Protein AF-A0A2V2WGZ6-F1 (afdb_monomer)

Organism: Trypanosoma cruzi (NCBI:txid5693)

Radius of gyration: 20.37 Å; Cα contacts (8 Å, |Δi|>4): 315; chains: 1; bounding box: 41×44×70 Å

Nearest PDB structures (foldseek):
  7zju-assembly1_A  TM=3.854E-01  e=5.018E-03  Homo sapiens
  7zju-assembly2_C  TM=3.796E-01  e=3.286E-03  Homo sapiens
  7p99-assembly1_A  TM=3.864E-01  e=2.143E-02  Homo sapiens

pLDDT: mean 83.05, std 13.34, range [32.72, 95.06]

Mean predicted aligned error: 8.22 Å

Structure (mmCIF, N/CA/C/O backbone):
data_AF-A0A2V2WGZ6-F1
#
_entry.id   AF-A0A2V2WGZ6-F1
#
loop_
_atom_site.group_PDB
_atom_site.id
_atom_site.type_symbol
_atom_site.label_atom_id
_atom_site.label_alt_id
_atom_site.label_comp_id
_atom_site.label_asym_id
_atom_site.label_entity_id
_atom_site.label_seq_id
_atom_site.pdbx_PDB_ins_code
_atom_site.Cartn_x
_atom_site.Cartn_y
_atom_site.Cartn_z
_atom_site.occupancy
_atom_site.B_iso_or_equiv
_atom_site.auth_seq_id
_atom_site.auth_comp_id
_atom_site.auth_asym_id
_atom_site.auth_atom_id
_atom_site.pdbx_PDB_model_num
ATOM 1 N N . MET A 1 1 ? 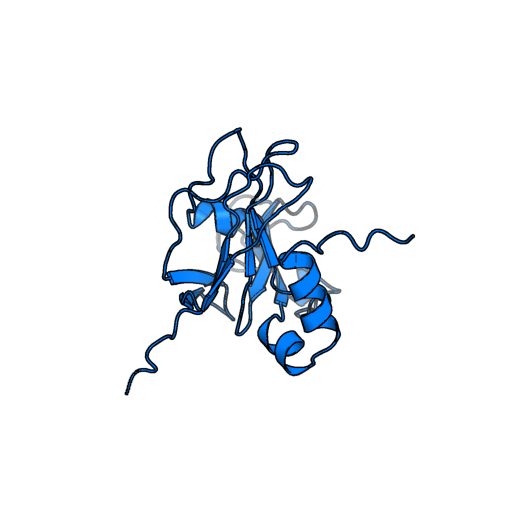0.531 11.982 38.253 1.00 32.72 1 MET A N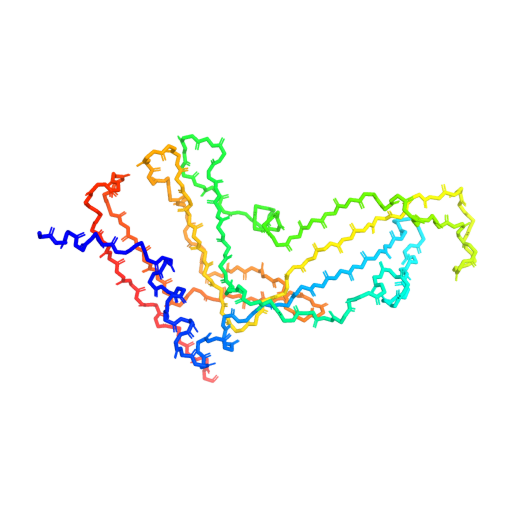 1
ATOM 2 C CA . MET A 1 1 ? -0.542 11.145 37.684 1.00 32.72 1 MET A CA 1
ATOM 3 C C . MET A 1 1 ? -0.250 11.045 36.199 1.00 32.72 1 MET A C 1
ATOM 5 O O . MET A 1 1 ? -0.441 12.034 35.505 1.00 32.72 1 MET A O 1
ATOM 9 N N . GLU A 1 2 ? 0.351 9.944 35.741 1.00 38.47 2 GLU A N 1
ATOM 10 C CA . GLU A 1 2 ? 0.531 9.707 34.304 1.00 38.47 2 GLU A CA 1
ATOM 11 C C . GLU A 1 2 ? -0.857 9.551 33.690 1.00 38.47 2 GLU A C 1
ATOM 13 O O . GLU A 1 2 ? -1.589 8.606 33.983 1.00 38.47 2 GLU A O 1
ATOM 18 N N . VAL A 1 3 ? -1.261 10.544 32.904 1.00 33.16 3 VAL A N 1
ATOM 19 C CA . VAL A 1 3 ? -2.443 10.432 32.062 1.00 33.16 3 VAL A CA 1
ATOM 20 C C . VAL A 1 3 ? -2.054 9.458 30.955 1.00 33.16 3 VAL A C 1
ATOM 22 O O . VAL A 1 3 ? -1.392 9.849 29.998 1.00 33.16 3 VAL A O 1
ATOM 25 N N . ASN A 1 4 ? -2.414 8.182 31.115 1.00 49.31 4 ASN A N 1
ATOM 26 C CA . ASN A 1 4 ? -2.385 7.214 30.022 1.00 49.31 4 ASN A CA 1
ATOM 27 C C . ASN A 1 4 ? -3.370 7.710 28.959 1.00 49.31 4 ASN A C 1
ATOM 29 O O . ASN A 1 4 ? -4.574 7.474 29.050 1.00 49.31 4 ASN A O 1
ATOM 33 N N . LEU A 1 5 ? -2.864 8.484 28.000 1.00 50.38 5 LEU A N 1
ATOM 34 C CA . LEU A 1 5 ? -3.625 8.882 26.824 1.00 50.38 5 LEU A CA 1
ATOM 35 C C . LEU A 1 5 ? -4.066 7.605 26.093 1.00 50.38 5 LEU A C 1
ATOM 37 O O . LEU A 1 5 ? -3.275 6.662 26.003 1.00 50.38 5 LEU A O 1
ATOM 41 N N . PRO A 1 6 ? -5.305 7.543 25.573 1.00 58.03 6 PRO A N 1
ATOM 42 C CA . PRO A 1 6 ? -5.713 6.424 24.741 1.00 58.03 6 PRO A CA 1
ATOM 43 C C . PRO A 1 6 ? -4.771 6.350 23.539 1.00 58.03 6 PRO A C 1
ATOM 45 O O . PRO A 1 6 ? -4.669 7.294 22.754 1.00 58.03 6 PRO A O 1
ATOM 48 N N . LEU A 1 7 ? -4.049 5.235 23.433 1.00 67.00 7 LEU A N 1
ATOM 49 C CA . LEU A 1 7 ? -3.161 4.966 22.314 1.00 67.00 7 LEU A CA 1
ATOM 50 C C . LEU A 1 7 ? -3.997 4.950 21.028 1.00 67.00 7 LEU A C 1
ATOM 52 O O . LEU A 1 7 ? -5.066 4.334 20.992 1.00 67.00 7 LEU A O 1
ATOM 56 N N . ALA A 1 8 ? -3.533 5.642 19.985 1.00 80.50 8 ALA A N 1
ATOM 57 C CA . ALA A 1 8 ? -4.197 5.597 18.689 1.00 80.50 8 ALA A CA 1
ATOM 58 C C . ALA A 1 8 ? -4.293 4.132 18.211 1.00 80.50 8 ALA A C 1
ATOM 60 O O . ALA A 1 8 ? -3.357 3.362 18.452 1.00 80.50 8 ALA A O 1
ATOM 61 N N . PRO A 1 9 ? -5.382 3.721 17.535 1.00 86.00 9 PRO A N 1
ATOM 62 C CA . PRO A 1 9 ? -5.576 2.330 17.131 1.00 86.00 9 PRO A CA 1
ATOM 63 C C . PRO A 1 9 ? -4.401 1.749 16.342 1.00 86.00 9 PRO A C 1
ATOM 65 O O . PRO A 1 9 ? -4.020 0.605 16.581 1.00 86.00 9 PRO A O 1
ATOM 68 N N . VAL A 1 10 ? -3.791 2.546 15.455 1.00 88.75 10 VAL A N 1
ATOM 69 C CA . VAL A 1 10 ? -2.625 2.111 14.676 1.00 88.75 10 VAL A CA 1
ATOM 70 C C . VAL A 1 10 ? -1.421 1.848 15.580 1.00 88.75 10 VAL A C 1
ATOM 72 O O . VAL A 1 10 ? -0.820 0.787 15.495 1.00 88.75 10 VAL A O 1
ATOM 75 N N . SER A 1 11 ? -1.143 2.730 16.542 1.00 88.50 11 SER A N 1
ATOM 76 C CA . SER A 1 11 ? -0.024 2.562 17.470 1.00 88.50 11 SER A CA 1
ATOM 77 C C . SER A 1 11 ? -0.229 1.365 18.405 1.00 88.50 11 SER A C 1
ATOM 79 O O . SER A 1 11 ? 0.729 0.686 18.774 1.00 88.50 11 SER A O 1
ATOM 81 N N . ALA A 1 12 ? -1.479 1.060 18.772 1.00 89.19 12 ALA A N 1
ATOM 82 C CA . ALA A 1 12 ? -1.806 -0.158 19.511 1.00 89.19 12 ALA A CA 1
ATOM 83 C C . ALA A 1 12 ? -1.562 -1.415 18.663 1.00 89.19 12 ALA A C 1
ATOM 85 O O . ALA A 1 12 ? -0.979 -2.381 19.156 1.00 89.19 12 ALA A O 1
ATOM 86 N N . LEU A 1 13 ? -1.959 -1.391 17.387 1.00 90.81 13 LEU A N 1
ATOM 87 C CA . LEU A 1 13 ? -1.700 -2.475 16.443 1.00 90.81 13 LEU A CA 1
ATOM 88 C C . LEU A 1 13 ? -0.195 -2.691 16.228 1.00 90.81 13 LEU A C 1
ATOM 90 O O . LEU A 1 13 ? 0.270 -3.823 16.316 1.00 90.81 13 LEU A O 1
ATOM 94 N N . GLU A 1 14 ? 0.576 -1.627 16.013 1.00 91.31 14 GLU A N 1
ATOM 95 C CA . GLU A 1 14 ? 2.033 -1.693 15.856 1.00 91.31 14 GLU A CA 1
ATOM 96 C C . GLU A 1 14 ? 2.709 -2.323 17.080 1.00 91.31 14 GLU A C 1
ATOM 98 O O . GLU A 1 14 ? 3.581 -3.182 16.940 1.00 91.31 14 GLU A O 1
ATOM 103 N N . LEU A 1 15 ? 2.272 -1.960 18.293 1.00 90.75 15 LEU A N 1
ATOM 104 C CA . LEU A 1 15 ? 2.770 -2.556 19.533 1.00 90.75 15 LEU A CA 1
ATOM 105 C C . LEU A 1 15 ? 2.454 -4.060 19.611 1.00 90.75 15 LEU A C 1
ATOM 107 O O . LEU A 1 15 ? 3.303 -4.849 20.031 1.00 90.75 15 LEU A O 1
ATOM 111 N N . LEU A 1 16 ? 1.250 -4.471 19.200 1.00 91.12 16 LEU A N 1
ATOM 112 C CA . LEU A 1 16 ? 0.864 -5.884 19.144 1.00 91.12 16 LEU A CA 1
ATOM 113 C C . LEU A 1 16 ? 1.705 -6.650 18.118 1.00 91.12 16 LEU A C 1
ATOM 115 O O . LEU A 1 16 ? 2.248 -7.703 18.446 1.00 91.12 16 LEU A O 1
ATOM 119 N N . ILE A 1 17 ? 1.887 -6.096 16.917 1.00 92.44 17 ILE A N 1
ATOM 120 C CA . ILE A 1 17 ? 2.723 -6.682 15.860 1.00 92.44 17 ILE A CA 1
ATOM 121 C C . ILE A 1 17 ? 4.179 -6.820 16.322 1.00 92.44 17 ILE A C 1
ATOM 123 O O . ILE A 1 17 ? 4.834 -7.837 16.080 1.00 92.44 17 ILE A O 1
ATOM 127 N N . LYS A 1 18 ? 4.696 -5.819 17.039 1.00 89.44 18 LYS A N 1
ATOM 128 C CA . LYS A 1 18 ? 6.046 -5.869 17.599 1.00 89.44 18 LYS A CA 1
ATOM 129 C C . LYS A 1 18 ? 6.208 -7.012 18.602 1.00 89.44 18 LYS A C 1
ATOM 131 O O . LYS A 1 18 ? 7.285 -7.603 18.652 1.00 89.44 18 LYS A O 1
ATOM 136 N N . ASN A 1 19 ? 5.171 -7.354 19.360 1.00 91.00 19 ASN A N 1
ATOM 137 C CA . ASN A 1 19 ? 5.255 -8.331 20.448 1.00 91.00 19 ASN A CA 1
ATOM 138 C C . ASN A 1 19 ? 4.791 -9.752 20.074 1.00 91.00 19 ASN A C 1
ATOM 140 O O . ASN A 1 19 ? 5.133 -10.691 20.789 1.00 91.00 19 ASN A O 1
ATOM 144 N N . ASP A 1 20 ? 4.069 -9.938 18.966 1.00 93.75 20 ASP A N 1
ATOM 145 C CA . ASP A 1 20 ? 3.557 -11.241 18.523 1.00 93.75 20 ASP A CA 1
ATOM 146 C C . ASP A 1 20 ? 4.161 -11.654 17.169 1.00 93.75 20 ASP A C 1
ATOM 148 O O . ASP A 1 20 ? 4.003 -10.976 16.154 1.00 93.75 20 ASP A O 1
ATOM 152 N N . SER A 1 21 ? 4.855 -12.796 17.134 1.00 91.44 21 SER A N 1
ATOM 153 C CA . SER A 1 21 ? 5.542 -13.278 15.928 1.00 91.44 21 SER A CA 1
ATOM 154 C C . SER A 1 21 ? 4.598 -13.711 14.804 1.00 91.44 21 SER A C 1
ATOM 156 O O . SER A 1 21 ? 4.975 -13.614 13.635 1.00 91.44 21 SER A O 1
ATOM 158 N N . LYS A 1 22 ? 3.378 -14.165 15.122 1.00 93.19 22 LYS A N 1
ATOM 159 C CA . LYS A 1 22 ? 2.367 -14.502 14.113 1.00 93.19 22 LYS A CA 1
ATOM 160 C C . LYS A 1 22 ? 1.826 -13.230 13.480 1.00 93.19 22 LYS A C 1
ATOM 162 O O . LYS A 1 22 ? 1.783 -13.157 12.257 1.00 93.19 22 LYS A O 1
ATOM 167 N N . LEU A 1 23 ? 1.499 -12.218 14.288 1.00 92.00 23 LEU A N 1
ATOM 168 C CA . LEU A 1 23 ? 1.083 -10.913 13.765 1.00 92.00 23 LEU A CA 1
ATOM 169 C C . LEU A 1 23 ? 2.198 -10.262 12.945 1.00 92.00 23 LEU A C 1
ATOM 171 O O . LEU A 1 23 ? 1.929 -9.744 11.868 1.00 92.00 23 LEU A O 1
ATOM 175 N N . ARG A 1 24 ? 3.455 -10.353 13.392 1.00 92.19 24 ARG A N 1
ATOM 176 C CA . ARG A 1 24 ? 4.606 -9.857 12.624 1.00 92.19 24 ARG A CA 1
ATOM 177 C C . ARG A 1 24 ? 4.741 -10.505 11.259 1.00 92.19 24 ARG A C 1
ATOM 179 O O . ARG A 1 24 ? 5.043 -9.810 10.298 1.00 92.19 24 ARG A O 1
ATOM 186 N N . ARG A 1 25 ? 4.519 -11.816 11.169 1.00 91.00 25 ARG A N 1
ATOM 187 C CA . ARG A 1 25 ? 4.519 -12.516 9.885 1.00 91.00 25 ARG A CA 1
ATOM 188 C C . ARG A 1 25 ? 3.354 -12.057 9.007 1.00 91.00 25 ARG A C 1
ATOM 190 O O . ARG A 1 25 ? 3.584 -11.697 7.864 1.00 91.00 25 ARG A O 1
ATOM 197 N N . MET A 1 26 ? 2.140 -12.013 9.559 1.00 92.62 26 MET A N 1
ATOM 198 C CA . MET A 1 26 ? 0.941 -11.627 8.806 1.00 92.62 26 MET A CA 1
ATOM 199 C C . MET A 1 26 ? 1.019 -10.197 8.256 1.00 92.62 26 MET A C 1
ATOM 201 O O . MET A 1 26 ? 0.650 -9.961 7.116 1.00 92.62 26 MET A O 1
ATOM 205 N N . PHE A 1 27 ? 1.512 -9.247 9.052 1.00 93.75 27 PHE A N 1
ATOM 206 C CA . PHE A 1 27 ? 1.682 -7.844 8.659 1.00 93.75 27 PHE A CA 1
ATOM 207 C C . PHE A 1 27 ? 3.081 -7.557 8.101 1.00 93.75 27 PHE A C 1
ATOM 209 O O . PHE A 1 27 ? 3.577 -6.434 8.217 1.00 93.75 27 PHE A O 1
ATOM 216 N N . SER A 1 28 ? 3.759 -8.560 7.546 1.00 91.31 28 SER A N 1
ATOM 217 C CA . SER A 1 28 ? 5.088 -8.354 6.989 1.00 91.31 28 SER A CA 1
ATOM 218 C C . SER A 1 28 ? 5.022 -7.622 5.647 1.00 91.31 28 SER A C 1
ATOM 220 O O . SER A 1 28 ? 4.050 -7.731 4.892 1.00 91.31 28 SER A O 1
ATOM 222 N N . THR A 1 29 ? 6.058 -6.834 5.358 1.00 89.88 29 THR A N 1
ATOM 223 C CA . THR A 1 29 ? 6.207 -6.189 4.053 1.00 89.88 29 THR A CA 1
ATOM 224 C C . THR A 1 29 ? 7.590 -6.420 3.485 1.00 89.88 29 THR A C 1
ATOM 226 O O . THR A 1 29 ? 8.582 -6.536 4.206 1.00 89.88 29 THR A O 1
ATOM 229 N N . THR A 1 30 ? 7.664 -6.470 2.163 1.00 88.19 30 THR A N 1
ATOM 230 C CA . THR A 1 30 ? 8.918 -6.638 1.435 1.00 88.19 30 THR A CA 1
ATOM 231 C C . THR A 1 30 ? 9.080 -5.471 0.487 1.00 88.19 30 THR A C 1
ATOM 233 O O . THR A 1 30 ? 8.208 -5.212 -0.346 1.00 88.19 30 THR A O 1
ATOM 236 N N . ALA A 1 31 ? 10.192 -4.749 0.602 1.00 85.62 31 ALA A N 1
ATOM 237 C CA . ALA A 1 31 ? 10.517 -3.730 -0.379 1.00 85.62 31 ALA A CA 1
ATOM 238 C C . ALA A 1 31 ? 11.148 -4.386 -1.606 1.00 85.62 31 ALA A C 1
ATOM 240 O O . ALA A 1 31 ? 12.049 -5.218 -1.494 1.00 85.62 31 ALA A O 1
ATOM 241 N N . VAL A 1 32 ? 10.672 -3.984 -2.780 1.00 81.81 32 VAL A N 1
ATOM 242 C CA . VAL A 1 32 ? 11.151 -4.464 -4.073 1.00 81.81 32 VAL A CA 1
ATOM 243 C C . VAL A 1 32 ? 11.415 -3.276 -4.963 1.00 81.81 32 VAL A C 1
ATOM 245 O O . VAL A 1 32 ? 10.570 -2.386 -5.094 1.00 81.81 32 VAL A O 1
ATOM 248 N N . ALA A 1 33 ? 12.589 -3.269 -5.574 1.00 83.38 33 ALA A N 1
ATOM 249 C CA . ALA A 1 33 ? 13.013 -2.209 -6.455 1.00 83.38 33 ALA A CA 1
ATOM 250 C C . ALA A 1 33 ? 13.483 -2.782 -7.796 1.00 83.38 33 ALA A C 1
ATOM 252 O O . ALA A 1 33 ? 13.962 -3.912 -7.864 1.00 83.38 33 ALA A O 1
ATOM 253 N N . GLY A 1 34 ? 13.296 -2.019 -8.867 1.00 86.69 34 GLY A N 1
ATOM 254 C CA . GLY A 1 34 ? 13.722 -2.396 -10.209 1.00 86.69 34 GLY A CA 1
ATOM 255 C C . GLY A 1 34 ? 13.854 -1.177 -11.110 1.00 86.69 34 GLY A C 1
ATOM 256 O O . GLY A 1 34 ? 13.161 -0.180 -10.913 1.00 86.69 34 GLY A O 1
ATOM 257 N N . THR A 1 35 ? 14.731 -1.268 -12.104 1.00 88.88 35 THR A N 1
ATOM 258 C CA . THR A 1 35 ? 14.984 -0.188 -13.061 1.00 88.88 35 THR A CA 1
ATOM 259 C C . THR A 1 35 ? 14.728 -0.704 -14.468 1.00 88.88 35 THR A C 1
ATOM 261 O O . THR A 1 35 ? 15.301 -1.715 -14.869 1.00 88.88 35 THR A O 1
ATOM 264 N N . GLN A 1 36 ? 13.860 -0.032 -15.224 1.00 91.56 36 GLN A N 1
ATOM 265 C CA . GLN A 1 36 ? 13.454 -0.473 -16.560 1.00 91.56 36 GLN A CA 1
ATOM 266 C C . GLN A 1 36 ? 13.459 0.659 -17.586 1.00 91.56 36 GLN A C 1
ATOM 268 O O . GLN A 1 36 ? 13.186 1.817 -17.278 1.00 91.56 36 GLN A O 1
ATOM 273 N N . CYS A 1 37 ? 13.746 0.315 -18.836 1.00 91.12 37 CYS A N 1
ATOM 274 C CA . CYS A 1 37 ? 13.563 1.199 -19.972 1.00 91.12 37 CYS A CA 1
ATOM 275 C C . CYS A 1 37 ? 12.098 1.156 -20.410 1.00 91.12 37 CYS A C 1
ATOM 277 O O . CYS A 1 37 ? 11.593 0.107 -20.803 1.00 91.12 37 CYS A O 1
ATOM 279 N N . GLU A 1 38 ? 11.426 2.302 -20.409 1.00 90.75 38 GLU A N 1
ATOM 280 C CA . GLU A 1 38 ? 10.022 2.392 -20.832 1.00 90.75 38 GLU A CA 1
ATOM 281 C C . GLU A 1 38 ? 9.827 2.256 -22.351 1.00 90.75 38 GLU A C 1
ATOM 283 O O . GLU A 1 38 ? 8.715 2.004 -22.803 1.00 90.75 38 GLU A O 1
ATOM 288 N N . VAL A 1 39 ? 10.898 2.386 -23.145 1.00 91.44 39 VAL A N 1
ATOM 289 C CA . VAL A 1 39 ? 10.829 2.305 -24.614 1.00 91.44 39 VAL A CA 1
ATOM 290 C C . VAL A 1 39 ? 10.913 0.863 -25.106 1.00 91.44 39 VAL A C 1
ATOM 292 O O . VAL A 1 39 ? 10.084 0.429 -25.902 1.00 91.44 39 VAL A O 1
ATOM 295 N N . CYS A 1 40 ? 11.923 0.110 -24.662 1.00 90.81 40 CYS A N 1
ATOM 296 C CA . CYS A 1 40 ? 12.138 -1.267 -25.115 1.00 90.81 40 CYS A CA 1
ATOM 297 C C . CYS A 1 40 ? 11.706 -2.331 -24.099 1.00 90.81 40 CYS A C 1
ATOM 299 O O . CYS A 1 40 ? 11.705 -3.511 -24.442 1.00 90.81 40 CYS A O 1
ATOM 301 N N . GLY A 1 41 ? 11.341 -1.937 -22.874 1.00 88.38 41 GLY A N 1
ATOM 302 C CA . GLY A 1 41 ? 10.953 -2.853 -21.800 1.00 88.38 41 GLY A CA 1
ATOM 303 C C . GLY A 1 41 ? 12.123 -3.606 -21.165 1.00 88.38 41 GLY A C 1
ATOM 304 O O . GLY A 1 41 ? 11.896 -4.460 -20.312 1.00 88.38 41 GLY A O 1
ATOM 305 N N . TRP A 1 42 ? 13.368 -3.319 -21.564 1.00 89.94 42 TRP A N 1
ATOM 306 C CA . TRP A 1 42 ? 14.536 -3.933 -20.941 1.00 89.94 42 TRP A CA 1
ATOM 307 C C . TRP A 1 42 ? 14.652 -3.479 -19.485 1.00 89.94 42 TRP A C 1
ATOM 309 O O . TRP A 1 42 ? 14.699 -2.279 -19.210 1.00 89.94 42 TRP A O 1
ATOM 319 N N . ALA A 1 43 ? 14.694 -4.437 -18.566 1.00 87.88 43 ALA A N 1
ATOM 320 C CA . ALA A 1 43 ? 14.932 -4.198 -17.153 1.00 87.88 43 ALA A CA 1
ATOM 321 C C . ALA A 1 43 ? 16.376 -4.561 -16.808 1.00 87.88 43 ALA A C 1
ATOM 323 O O . ALA A 1 43 ? 16.892 -5.573 -17.287 1.00 87.88 43 ALA A O 1
ATOM 324 N N . LEU A 1 44 ? 17.009 -3.739 -15.975 1.00 83.69 44 LEU A N 1
ATOM 325 C CA . LEU A 1 44 ? 18.317 -4.060 -15.424 1.00 83.69 44 LEU A CA 1
ATOM 326 C C . LEU A 1 44 ? 18.217 -5.328 -14.565 1.00 83.69 44 LEU A C 1
ATOM 328 O O . LEU A 1 44 ? 17.245 -5.472 -13.811 1.00 83.69 44 LEU A O 1
ATOM 332 N N . PRO A 1 45 ? 19.211 -6.229 -14.642 1.00 74.81 45 PRO A N 1
ATOM 333 C CA . PRO A 1 45 ? 19.359 -7.308 -13.676 1.00 74.81 45 PRO A CA 1
ATOM 334 C C . PRO A 1 45 ? 19.327 -6.755 -12.249 1.00 74.81 45 PRO A C 1
ATOM 336 O O . PRO A 1 45 ? 19.842 -5.670 -11.988 1.00 74.81 45 PRO A O 1
ATOM 339 N N . MET A 1 46 ? 18.728 -7.497 -11.315 1.00 67.12 46 MET A N 1
ATOM 340 C CA . MET A 1 46 ? 18.514 -7.036 -9.935 1.00 67.12 46 MET A CA 1
ATOM 341 C C . MET A 1 46 ? 19.819 -6.595 -9.248 1.00 67.12 46 MET A C 1
ATOM 343 O O . MET A 1 46 ? 19.840 -5.578 -8.560 1.00 67.12 46 MET A O 1
ATOM 347 N N . GLU A 1 47 ? 20.909 -7.316 -9.516 1.00 65.94 47 GLU A N 1
ATOM 348 C CA . GLU A 1 47 ? 22.264 -7.060 -9.006 1.00 65.94 47 GLU A CA 1
ATOM 349 C C . GLU A 1 47 ? 22.864 -5.741 -9.519 1.00 65.94 47 GLU A C 1
ATOM 351 O O . GLU A 1 47 ? 23.631 -5.093 -8.812 1.00 65.94 47 GLU A O 1
ATOM 356 N N . GLU A 1 48 ? 22.500 -5.328 -10.734 1.00 62.88 48 GLU A N 1
ATOM 357 C CA . GLU A 1 48 ? 22.973 -4.091 -11.363 1.00 62.88 48 GLU A CA 1
ATOM 358 C C . GLU A 1 48 ? 22.055 -2.912 -11.032 1.00 62.88 48 GLU A C 1
ATOM 360 O O . GLU A 1 48 ? 22.529 -1.816 -10.756 1.00 62.88 48 GLU A O 1
ATOM 365 N N . ALA A 1 49 ? 20.738 -3.142 -11.008 1.00 60.38 49 ALA A N 1
ATOM 366 C CA . ALA A 1 49 ? 19.751 -2.121 -10.674 1.00 60.38 49 ALA A CA 1
ATOM 367 C C . ALA A 1 49 ? 19.907 -1.633 -9.229 1.00 60.38 49 ALA A C 1
ATOM 369 O O . ALA A 1 49 ? 19.711 -0.447 -8.963 1.00 60.38 49 ALA A O 1
ATOM 370 N N . TYR A 1 50 ? 20.227 -2.550 -8.307 1.00 64.38 50 TYR A N 1
ATOM 371 C CA . TYR A 1 50 ? 20.441 -2.246 -6.899 1.00 64.38 50 TYR A CA 1
ATOM 372 C C . TYR A 1 50 ? 21.454 -3.220 -6.255 1.00 64.38 50 TYR A C 1
ATOM 374 O O . TYR A 1 50 ? 21.058 -4.236 -5.677 1.00 64.38 50 TYR A O 1
ATOM 382 N N . PRO A 1 51 ? 22.758 -2.887 -6.252 1.00 55.00 51 PRO A N 1
ATOM 383 C CA . PRO A 1 51 ? 23.835 -3.771 -5.777 1.00 55.00 51 PRO A CA 1
ATOM 384 C C . PRO A 1 51 ? 23.743 -4.201 -4.302 1.00 55.00 51 PRO A C 1
ATOM 386 O O . PRO A 1 51 ? 24.430 -5.126 -3.876 1.00 55.00 51 PRO A O 1
ATOM 389 N N . SER A 1 52 ? 22.912 -3.523 -3.503 1.00 53.72 52 SER A N 1
ATOM 390 C CA . SER A 1 52 ? 22.682 -3.782 -2.076 1.00 53.72 52 SER A CA 1
ATOM 391 C C . SER A 1 52 ? 21.312 -4.402 -1.761 1.00 53.72 52 SER A C 1
ATOM 393 O O . SER A 1 52 ? 20.981 -4.569 -0.588 1.00 53.72 52 SER A O 1
ATOM 395 N N . TYR A 1 53 ? 20.501 -4.728 -2.773 1.0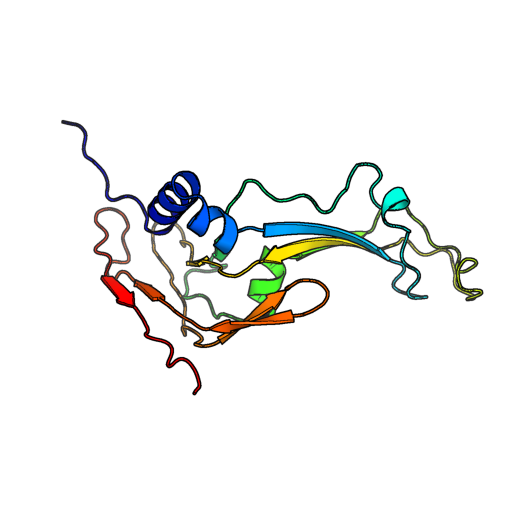0 50.72 53 TYR A N 1
ATOM 396 C CA . TYR A 1 53 ? 19.089 -5.088 -2.601 1.00 50.72 53 TYR A CA 1
ATOM 397 C C . TYR A 1 53 ? 18.864 -6.580 -2.845 1.00 50.72 53 TYR A C 1
ATOM 399 O O . TYR A 1 53 ? 18.607 -7.034 -3.956 1.00 50.72 53 TYR A O 1
ATOM 407 N N . SER A 1 54 ? 18.899 -7.355 -1.765 1.00 55.44 54 SER A N 1
ATOM 408 C CA . SER A 1 54 ? 18.009 -8.508 -1.646 1.00 55.44 54 SER A CA 1
ATOM 409 C C . SER A 1 54 ? 16.587 -7.981 -1.434 1.00 55.44 54 SER A C 1
ATOM 411 O O . SER A 1 54 ? 16.422 -6.895 -0.878 1.00 55.44 54 SER A O 1
ATOM 413 N N . GLU A 1 55 ? 15.548 -8.707 -1.863 1.00 63.50 55 GLU A N 1
ATOM 414 C CA . GLU A 1 55 ? 14.183 -8.436 -1.388 1.00 63.50 55 GLU A CA 1
ATOM 415 C C . GLU A 1 55 ? 14.229 -8.294 0.141 1.00 63.50 55 GLU A C 1
ATOM 417 O O . GLU A 1 55 ? 14.468 -9.263 0.864 1.00 63.50 55 GLU A O 1
ATOM 422 N N . THR A 1 56 ? 14.119 -7.060 0.634 1.00 69.25 56 THR A N 1
ATOM 423 C CA . THR A 1 56 ? 14.439 -6.783 2.031 1.00 69.25 56 THR A CA 1
ATOM 424 C C . THR A 1 56 ? 13.138 -6.781 2.800 1.00 69.25 56 THR A C 1
ATOM 426 O O . THR A 1 56 ? 12.2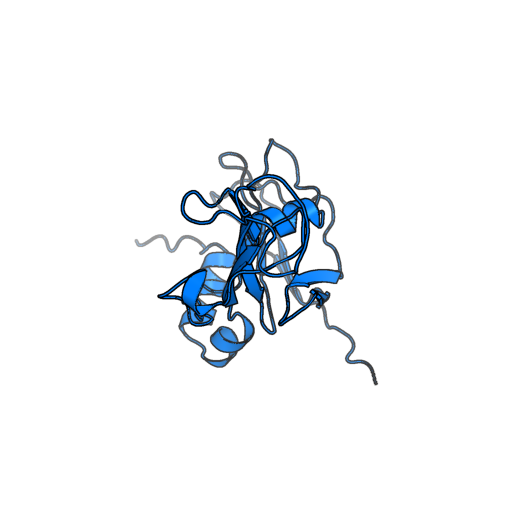79 -5.913 2.585 1.00 69.25 56 THR A O 1
ATOM 429 N N . LEU A 1 57 ? 12.994 -7.756 3.696 1.00 75.50 57 LEU A N 1
ATOM 430 C CA . LEU A 1 57 ? 11.944 -7.728 4.703 1.00 75.50 57 LEU A CA 1
ATOM 431 C C . LEU A 1 57 ? 12.048 -6.397 5.455 1.00 75.50 57 LEU A C 1
ATOM 433 O O . LEU A 1 57 ? 13.112 -6.057 5.971 1.00 75.50 57 LEU A O 1
ATOM 437 N N . GLN A 1 58 ? 10.970 -5.624 5.457 1.00 77.31 58 GLN A N 1
ATOM 438 C CA . GLN A 1 58 ? 10.928 -4.373 6.199 1.00 77.31 58 GLN A CA 1
ATOM 439 C C . GLN A 1 58 ? 10.684 -4.666 7.677 1.00 77.31 58 GLN A C 1
ATOM 441 O O . GLN A 1 58 ? 9.940 -5.581 8.033 1.00 77.31 58 GLN A O 1
ATOM 446 N N . GLU A 1 59 ? 11.303 -3.863 8.540 1.00 77.88 59 GLU A N 1
ATOM 447 C CA . GLU A 1 59 ? 11.038 -3.909 9.980 1.00 77.88 59 GLU A CA 1
ATOM 448 C C . GLU A 1 59 ? 9.676 -3.291 10.327 1.00 77.88 59 GLU A C 1
ATOM 450 O O . GLU A 1 59 ? 9.050 -3.671 11.317 1.00 77.88 59 GLU A O 1
ATOM 455 N N . GLU A 1 60 ? 9.218 -2.348 9.501 1.00 83.38 60 GLU A N 1
ATOM 456 C CA . GLU A 1 60 ? 7.941 -1.666 9.661 1.00 83.38 60 GLU A CA 1
ATOM 457 C C . GLU A 1 60 ? 6.768 -2.582 9.268 1.00 83.38 60 GLU A C 1
ATOM 459 O O . GLU A 1 60 ? 6.827 -3.271 8.240 1.00 83.38 60 GLU A O 1
ATOM 464 N N . PRO A 1 61 ? 5.680 -2.583 10.058 1.00 88.25 61 PRO A N 1
ATOM 465 C CA . PRO A 1 61 ? 4.499 -3.369 9.747 1.00 88.25 61 PRO A CA 1
ATOM 466 C C . PRO A 1 61 ? 3.778 -2.850 8.499 1.00 88.25 61 PRO A C 1
ATOM 468 O O . PRO A 1 61 ? 3.920 -1.696 8.097 1.00 88.25 61 PRO A O 1
ATOM 471 N N . ALA A 1 62 ? 2.939 -3.706 7.921 1.00 93.38 62 ALA A N 1
ATOM 472 C CA . ALA A 1 62 ? 2.052 -3.418 6.801 1.00 93.38 62 ALA A CA 1
ATOM 473 C C . ALA A 1 62 ? 0.944 -2.409 7.160 1.00 93.38 62 ALA A C 1
ATOM 475 O O . ALA A 1 62 ? -0.237 -2.750 7.231 1.00 93.38 62 ALA A O 1
ATOM 476 N N . VAL A 1 63 ? 1.328 -1.154 7.381 1.00 93.81 63 VAL A N 1
ATOM 477 C CA . VAL A 1 63 ? 0.435 -0.022 7.634 1.00 93.81 63 VAL A CA 1
ATOM 478 C C . VAL A 1 63 ? 0.536 0.951 6.461 1.00 93.81 63 VAL A C 1
ATOM 480 O O . VAL A 1 63 ? 1.611 1.447 6.121 1.00 93.81 63 VAL A O 1
ATOM 483 N N . ILE A 1 64 ? -0.600 1.219 5.821 1.00 93.56 64 ILE A N 1
ATOM 484 C CA . ILE A 1 64 ? -0.736 2.224 4.768 1.00 93.56 64 ILE A CA 1
ATOM 485 C C . ILE A 1 64 ? -1.485 3.415 5.355 1.00 93.56 64 ILE A C 1
ATOM 487 O O . ILE A 1 64 ? -2.701 3.365 5.542 1.00 93.56 64 ILE A O 1
ATOM 491 N N . THR A 1 65 ? -0.760 4.500 5.604 1.00 91.69 65 THR A N 1
ATOM 492 C CA . THR A 1 65 ? -1.354 5.755 6.061 1.00 91.69 65 THR A CA 1
ATOM 493 C C . THR A 1 65 ? -1.761 6.617 4.872 1.00 91.69 65 THR A C 1
ATOM 495 O O . THR A 1 65 ? -0.948 6.981 4.027 1.00 91.69 65 THR A O 1
ATOM 498 N N . LEU A 1 66 ? -3.037 6.977 4.816 1.00 93.06 66 LEU A N 1
ATOM 499 C CA . LEU A 1 66 ? -3.637 7.812 3.788 1.00 93.06 66 LEU A CA 1
ATOM 500 C C . LEU A 1 66 ? -3.904 9.197 4.361 1.00 93.06 66 LEU A C 1
ATOM 502 O O . LEU A 1 66 ? -4.797 9.370 5.188 1.00 93.06 66 LEU A O 1
ATOM 506 N N . GLN A 1 67 ? -3.136 10.193 3.923 1.00 90.19 67 GLN A N 1
ATOM 507 C CA . GLN A 1 67 ? -3.317 11.569 4.378 1.00 90.19 67 GLN A CA 1
ATOM 508 C C . GLN A 1 67 ? -4.359 12.304 3.522 1.00 90.19 67 GLN A C 1
ATOM 510 O O . GLN A 1 67 ? -4.303 12.236 2.290 1.00 90.19 67 GLN A O 1
ATOM 515 N N . PRO A 1 68 ? -5.307 13.029 4.137 1.00 89.56 68 PRO A N 1
ATOM 516 C CA . PRO A 1 68 ? -6.272 13.818 3.389 1.00 89.56 68 PRO A CA 1
ATOM 517 C C . PRO A 1 68 ? -5.578 15.018 2.727 1.00 89.56 68 PRO A C 1
ATOM 519 O O . PRO A 1 68 ? -4.894 15.797 3.382 1.00 89.56 68 PRO A O 1
ATOM 522 N N . GLY A 1 69 ? -5.779 15.203 1.418 1.00 88.00 69 GLY A N 1
ATOM 523 C CA . GLY A 1 69 ? -5.215 16.343 0.675 1.00 88.00 69 GLY A CA 1
ATOM 524 C C . GLY A 1 69 ? -5.975 17.664 0.862 1.00 88.00 69 GLY A C 1
ATOM 525 O O . GLY A 1 69 ? -5.517 18.718 0.428 1.00 88.00 69 GLY A O 1
ATOM 526 N N . LYS A 1 70 ? -7.154 17.611 1.485 1.00 90.12 70 LYS A N 1
ATOM 527 C CA . LYS A 1 70 ? -8.012 18.754 1.817 1.00 90.12 70 LYS A CA 1
ATOM 528 C C . LYS A 1 70 ? -8.836 18.416 3.054 1.00 90.12 70 LYS A C 1
ATOM 530 O O . LYS A 1 70 ? -8.915 17.255 3.446 1.00 90.12 70 LYS A O 1
ATOM 535 N N . ARG A 1 71 ? -9.529 19.406 3.616 1.00 91.06 71 ARG A N 1
ATOM 536 C CA . ARG A 1 71 ? -10.491 19.208 4.710 1.00 91.06 71 ARG A CA 1
ATOM 537 C C . ARG A 1 71 ? -11.775 18.506 4.232 1.00 91.06 71 ARG A C 1
ATOM 539 O O . ARG A 1 71 ? -12.840 19.116 4.182 1.00 91.06 71 ARG A O 1
ATOM 546 N N . ALA A 1 72 ? -11.662 17.247 3.824 1.00 90.00 72 ALA A N 1
ATOM 547 C CA . ALA A 1 72 ? -12.762 16.380 3.421 1.00 90.00 72 ALA A CA 1
ATOM 548 C C . ALA A 1 72 ? -12.383 14.902 3.639 1.00 90.00 72 ALA A C 1
ATOM 550 O O . ALA A 1 72 ? -11.186 14.595 3.647 1.00 90.00 72 ALA A O 1
ATOM 551 N N . PRO A 1 73 ? -13.371 13.995 3.761 1.00 90.50 73 PRO A N 1
ATOM 552 C CA . PRO A 1 73 ? -13.122 12.557 3.765 1.00 90.50 73 PRO A CA 1
ATOM 553 C C . PRO A 1 73 ? -12.320 12.101 2.544 1.00 90.50 73 PRO A C 1
ATOM 555 O O . PRO A 1 73 ? -12.416 12.683 1.458 1.00 90.50 73 PRO A O 1
ATOM 558 N N . ILE A 1 74 ? -11.524 11.051 2.729 1.00 92.50 74 ILE A N 1
ATOM 559 C CA . ILE A 1 74 ? -10.714 10.475 1.658 1.00 92.50 74 ILE A CA 1
ATOM 560 C C . ILE A 1 74 ? -11.614 9.637 0.750 1.00 92.50 74 ILE A C 1
ATOM 562 O O . ILE A 1 74 ? -12.313 8.737 1.212 1.00 92.50 74 ILE A O 1
ATOM 566 N N . HIS A 1 75 ? -11.561 9.910 -0.552 1.00 92.56 75 HIS A N 1
ATOM 567 C CA . HIS A 1 75 ? -12.142 9.038 -1.564 1.00 92.56 75 HIS A CA 1
ATOM 568 C C . HIS A 1 75 ? -11.123 7.948 -1.912 1.00 92.56 75 HIS A C 1
ATOM 570 O O . HIS A 1 75 ? -10.099 8.218 -2.552 1.00 92.56 75 HIS A O 1
ATOM 576 N N . LEU A 1 76 ? -11.355 6.730 -1.420 1.00 92.44 76 LEU A N 1
ATOM 577 C CA . LEU A 1 76 ? -10.399 5.639 -1.559 1.00 92.44 76 LEU A CA 1
ATOM 578 C C . LEU A 1 76 ? -10.434 5.072 -2.981 1.00 92.44 76 LEU A C 1
ATOM 580 O O . LEU A 1 76 ? -11.411 4.470 -3.406 1.00 92.44 76 LEU A O 1
ATOM 584 N N . THR A 1 77 ? -9.333 5.246 -3.709 1.00 91.81 77 THR A N 1
ATOM 585 C CA . THR A 1 77 ? -9.152 4.711 -5.063 1.00 91.81 77 THR A CA 1
ATOM 586 C C . THR A 1 77 ? -7.859 3.915 -5.145 1.00 91.81 77 THR A C 1
ATOM 588 O O . THR A 1 77 ? -6.933 4.130 -4.356 1.00 91.81 77 THR A O 1
ATOM 591 N N . GLN A 1 78 ? -7.750 3.044 -6.152 1.00 89.94 78 GLN A N 1
ATOM 592 C CA . GLN A 1 78 ? -6.515 2.297 -6.400 1.00 89.94 78 GLN A CA 1
ATOM 593 C C . GLN A 1 78 ? -5.314 3.227 -6.620 1.00 89.94 78 GLN A C 1
ATOM 595 O O . GLN A 1 78 ? -4.212 2.932 -6.169 1.00 89.94 78 GLN A O 1
ATOM 600 N N . THR A 1 79 ? -5.525 4.375 -7.267 1.00 90.94 79 THR A N 1
ATOM 601 C CA . THR A 1 79 ? -4.478 5.378 -7.497 1.00 90.94 79 THR A CA 1
ATOM 602 C C . THR A 1 79 ? -3.941 5.944 -6.184 1.00 90.94 79 THR A C 1
ATOM 604 O O . THR A 1 79 ? -2.728 6.033 -6.009 1.00 90.94 79 THR A O 1
ATOM 607 N N . VAL A 1 80 ? -4.833 6.282 -5.248 1.00 91.88 80 VAL A N 1
ATOM 608 C CA . VAL A 1 80 ? -4.470 6.821 -3.927 1.00 91.88 80 VAL A CA 1
ATOM 609 C C . VAL A 1 80 ? -3.709 5.785 -3.093 1.00 91.88 80 VAL A C 1
ATOM 611 O O . VAL A 1 80 ? -2.711 6.128 -2.462 1.00 91.88 80 VAL A O 1
ATOM 614 N N . LEU A 1 81 ? -4.124 4.513 -3.135 1.00 92.56 81 LEU A N 1
ATOM 615 C CA . LEU A 1 81 ? -3.395 3.414 -2.491 1.00 92.56 81 LEU A CA 1
ATOM 616 C C . LEU A 1 81 ? -2.009 3.215 -3.114 1.00 92.56 81 LEU A C 1
ATOM 618 O O . LEU A 1 81 ? -1.014 3.137 -2.395 1.00 92.56 81 LEU A O 1
ATOM 622 N N . MET A 1 82 ? -1.933 3.183 -4.448 1.00 91.62 82 MET A N 1
ATOM 623 C CA . MET A 1 82 ? -0.688 2.944 -5.178 1.00 91.62 82 MET A CA 1
ATOM 624 C C . MET A 1 82 ? 0.396 3.965 -4.847 1.00 91.62 82 MET A C 1
ATOM 626 O O . MET A 1 82 ? 1.553 3.584 -4.690 1.00 91.62 82 MET A O 1
ATOM 630 N N . GLN A 1 83 ? 0.023 5.231 -4.671 1.00 91.50 83 GLN A N 1
ATOM 631 C CA . GLN A 1 83 ? 0.951 6.294 -4.279 1.00 91.50 83 GLN A CA 1
ATOM 632 C C . GLN A 1 83 ? 1.617 6.053 -2.917 1.00 91.50 83 GLN A C 1
ATOM 634 O O . GLN A 1 83 ? 2.696 6.585 -2.676 1.00 91.50 83 GLN A O 1
ATOM 639 N N . GLN A 1 84 ? 1.015 5.251 -2.032 1.00 92.12 84 GLN A N 1
ATOM 640 C CA . GLN A 1 84 ? 1.604 4.966 -0.723 1.00 92.12 84 GLN A CA 1
ATOM 641 C C . GLN A 1 84 ? 2.659 3.873 -0.771 1.00 92.12 84 GLN A C 1
ATOM 643 O O . GLN A 1 84 ? 3.593 3.878 0.027 1.00 92.12 84 GLN A O 1
ATOM 648 N N . TYR A 1 85 ? 2.515 2.896 -1.661 1.00 89.62 85 TYR A N 1
ATOM 649 C CA . TYR A 1 85 ? 3.402 1.737 -1.682 1.00 89.62 85 TYR A CA 1
ATOM 650 C C . TYR A 1 85 ? 4.314 1.691 -2.898 1.00 89.62 85 TYR A C 1
ATOM 652 O O . TYR A 1 85 ? 5.174 0.820 -2.930 1.00 89.62 85 TYR A O 1
ATOM 660 N N . ARG A 1 86 ? 4.152 2.576 -3.886 1.00 90.38 86 ARG A N 1
ATOM 661 C CA . ARG A 1 86 ? 4.965 2.610 -5.102 1.00 90.38 86 ARG A CA 1
ATOM 662 C C . ARG A 1 86 ? 5.436 4.027 -5.408 1.00 90.38 86 ARG A C 1
ATOM 664 O O . ARG A 1 86 ? 4.629 4.939 -5.550 1.00 90.38 86 ARG A O 1
ATOM 671 N N . SER A 1 87 ? 6.736 4.156 -5.633 1.00 89.75 87 SER A N 1
ATOM 672 C CA . SER A 1 87 ? 7.388 5.378 -6.092 1.00 89.75 87 SER A CA 1
ATOM 673 C C . SER A 1 87 ? 8.189 5.084 -7.350 1.00 89.75 87 SER A C 1
ATOM 675 O O . SER A 1 87 ? 8.857 4.053 -7.439 1.00 89.75 87 SER A O 1
ATOM 677 N N . THR A 1 88 ? 8.136 5.994 -8.315 1.00 90.50 88 THR A N 1
ATOM 678 C CA . THR A 1 88 ? 8.876 5.904 -9.576 1.00 90.50 88 THR A CA 1
ATOM 679 C C . THR A 1 88 ? 9.640 7.194 -9.816 1.00 90.50 88 THR A C 1
ATOM 681 O O . THR A 1 88 ? 9.088 8.273 -9.604 1.00 90.50 88 THR A O 1
ATOM 684 N N . TRP A 1 89 ? 10.883 7.097 -10.268 1.00 91.62 89 TRP A N 1
ATOM 685 C CA . TRP A 1 89 ? 11.715 8.247 -10.610 1.00 91.62 89 TRP A CA 1
ATOM 686 C C . TRP A 1 89 ? 12.639 7.908 -11.777 1.00 91.62 89 TRP A C 1
ATOM 688 O O . TRP A 1 89 ? 12.890 6.741 -12.073 1.00 91.62 89 TRP A O 1
ATOM 698 N N . ILE A 1 90 ? 13.145 8.935 -12.452 1.00 90.88 90 ILE A N 1
ATOM 699 C CA . ILE A 1 90 ? 14.154 8.756 -13.495 1.00 90.88 90 ILE A CA 1
ATOM 700 C C . ILE A 1 90 ? 15.473 8.394 -12.807 1.00 90.88 90 ILE A C 1
ATOM 702 O O . ILE A 1 90 ? 15.916 9.100 -11.904 1.00 90.88 90 ILE A O 1
ATOM 706 N N . SER A 1 91 ? 16.086 7.285 -13.210 1.00 85.69 91 SER A N 1
ATOM 707 C CA . SER A 1 91 ? 17.402 6.884 -12.726 1.00 85.69 91 SER A CA 1
ATOM 708 C C . SER A 1 91 ? 18.468 7.779 -13.352 1.00 85.69 91 SER A C 1
ATOM 710 O O . SER A 1 91 ? 18.601 7.832 -14.573 1.00 85.69 91 SER A O 1
ATOM 712 N N . GLU A 1 92 ? 19.239 8.470 -12.514 1.00 80.38 92 GLU A N 1
ATOM 713 C CA . GLU A 1 92 ? 20.361 9.307 -12.961 1.00 80.38 92 GLU A CA 1
ATOM 714 C C . GLU A 1 92 ? 21.575 8.467 -13.394 1.00 80.38 92 GLU A C 1
ATOM 716 O O . GLU A 1 92 ? 22.405 8.921 -14.178 1.00 80.38 92 GLU A O 1
ATOM 721 N N . GLU A 1 93 ? 21.655 7.225 -12.916 1.00 82.56 93 GLU A N 1
ATOM 722 C CA . GLU A 1 93 ? 22.796 6.325 -13.111 1.00 82.56 93 GLU A CA 1
ATOM 723 C C . GLU A 1 93 ? 22.650 5.435 -14.354 1.00 82.56 93 GLU A C 1
ATOM 725 O O . GLU A 1 93 ? 23.647 5.006 -14.935 1.00 82.56 93 GLU A O 1
ATOM 730 N N . HIS A 1 94 ? 21.415 5.169 -14.793 1.00 85.00 94 HIS A N 1
ATOM 731 C CA . HIS A 1 94 ? 21.136 4.128 -15.779 1.00 85.00 94 HIS A CA 1
ATOM 732 C C . HIS A 1 94 ? 20.479 4.668 -17.049 1.00 85.00 94 HIS A C 1
ATOM 734 O O . HIS A 1 94 ? 19.394 5.255 -17.033 1.00 85.00 94 HIS A O 1
ATOM 740 N N . VAL A 1 95 ? 21.119 4.394 -18.187 1.00 89.75 95 VAL A N 1
ATOM 741 C CA . VAL A 1 95 ? 20.658 4.794 -19.520 1.00 89.75 95 VAL A CA 1
ATOM 742 C C . VAL A 1 95 ? 20.616 3.571 -20.427 1.00 89.75 95 VAL A C 1
ATOM 744 O O . VAL A 1 95 ? 21.610 2.868 -20.587 1.00 89.75 95 VAL A O 1
ATOM 747 N N . CYS A 1 96 ? 19.477 3.343 -21.074 1.00 89.75 96 CYS A N 1
ATOM 748 C CA . CYS A 1 96 ? 19.320 2.276 -22.051 1.00 89.75 96 CYS A CA 1
ATOM 749 C C . CYS A 1 96 ? 19.697 2.770 -23.453 1.00 89.75 96 CYS A C 1
ATOM 751 O O . CYS A 1 96 ? 19.199 3.801 -23.916 1.00 89.75 96 CYS A O 1
ATOM 753 N N . THR A 1 97 ? 20.560 2.018 -24.137 1.00 90.25 97 THR A N 1
ATOM 754 C CA . THR A 1 97 ? 20.974 2.265 -25.530 1.00 90.25 97 THR A CA 1
ATOM 755 C C . THR A 1 97 ? 20.124 1.503 -26.550 1.00 90.25 97 THR A C 1
ATOM 757 O O . THR A 1 97 ? 20.214 1.789 -27.739 1.00 90.25 97 THR A O 1
ATOM 760 N N . GLY A 1 98 ? 19.302 0.546 -26.101 1.00 85.06 98 GLY A N 1
ATOM 761 C CA . GLY A 1 98 ? 18.470 -0.322 -26.943 1.00 85.06 98 GLY A CA 1
ATOM 762 C C . GLY A 1 98 ? 19.180 -1.587 -27.437 1.00 85.06 98 GLY A C 1
ATOM 763 O O . GLY A 1 98 ? 18.528 -2.535 -27.884 1.00 85.06 98 GLY A O 1
ATOM 764 N N . GLU A 1 99 ? 20.503 -1.657 -27.281 1.00 86.38 99 GLU A N 1
ATOM 765 C CA . GLU A 1 99 ? 21.338 -2.777 -27.729 1.00 86.38 99 GLU A CA 1
ATOM 766 C C . GLU A 1 99 ? 20.983 -4.091 -27.017 1.00 86.38 99 GLU A C 1
ATOM 768 O O . GLU A 1 99 ? 21.034 -5.154 -27.631 1.00 86.38 99 GLU A O 1
ATOM 773 N N . GLN A 1 100 ? 20.530 -4.023 -25.761 1.00 82.19 100 GLN A N 1
ATOM 774 C CA . GLN A 1 100 ? 20.252 -5.192 -24.917 1.00 82.19 100 GLN A CA 1
ATOM 775 C C . GLN A 1 100 ? 19.105 -6.070 -25.435 1.00 82.19 100 GLN A C 1
ATOM 777 O O . GLN A 1 100 ? 19.087 -7.272 -25.185 1.00 82.19 100 GLN A O 1
ATOM 782 N N . LEU A 1 101 ? 18.157 -5.485 -26.173 1.00 83.06 101 LEU A N 1
ATOM 783 C CA . LEU A 1 101 ? 17.051 -6.206 -26.816 1.00 83.06 101 LEU A CA 1
ATOM 784 C C . LEU A 1 101 ? 17.064 -6.053 -28.344 1.00 83.06 101 LEU A C 1
ATOM 786 O O . LEU A 1 101 ? 16.038 -6.279 -28.988 1.00 83.06 101 LEU A O 1
ATOM 790 N N . ALA A 1 102 ? 18.198 -5.638 -28.926 1.00 84.88 102 ALA A N 1
ATOM 791 C CA . ALA A 1 102 ? 18.333 -5.331 -30.353 1.00 84.88 102 ALA A CA 1
ATOM 792 C C . ALA A 1 102 ? 17.234 -4.377 -30.878 1.00 84.88 102 ALA A C 1
ATOM 794 O O . ALA A 1 102 ? 16.712 -4.528 -31.987 1.00 84.88 102 ALA A O 1
ATOM 795 N N . ARG A 1 103 ? 16.846 -3.388 -30.063 1.00 85.25 103 ARG A N 1
ATOM 796 C CA . ARG A 1 103 ? 15.859 -2.359 -30.408 1.00 85.25 103 ARG A CA 1
ATOM 797 C C . ARG A 1 103 ? 16.574 -1.070 -30.794 1.00 85.25 103 ARG A C 1
ATOM 799 O O . ARG A 1 103 ? 17.515 -0.649 -30.136 1.00 85.25 103 ARG A O 1
ATOM 806 N N . HIS A 1 104 ? 16.083 -0.407 -31.836 1.00 85.56 104 HIS A N 1
ATOM 807 C CA . HIS A 1 104 ? 16.616 0.881 -32.269 1.00 85.56 104 HIS A CA 1
ATOM 808 C C . HIS A 1 104 ? 15.815 2.008 -31.615 1.00 85.56 104 HIS A C 1
ATOM 810 O O . HIS A 1 104 ? 14.687 2.282 -32.02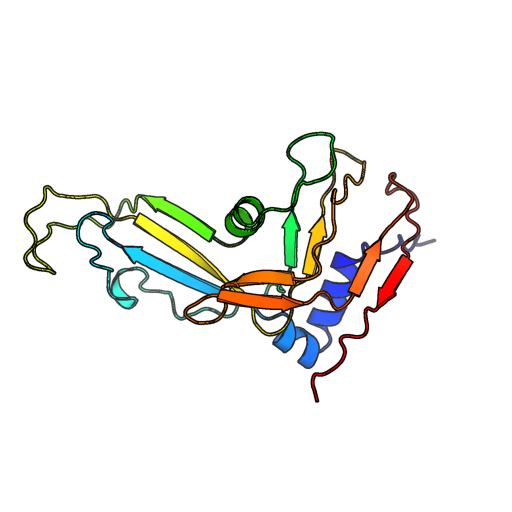3 1.00 85.56 104 HIS A O 1
ATOM 816 N N . HIS A 1 105 ? 16.387 2.655 -30.602 1.00 88.25 105 HIS A N 1
ATOM 817 C CA . HIS A 1 105 ? 15.870 3.905 -30.051 1.00 88.25 105 HIS A CA 1
ATOM 818 C C . HIS A 1 105 ? 17.025 4.805 -29.581 1.00 88.25 105 HIS A C 1
ATOM 820 O O . HIS A 1 105 ? 18.108 4.299 -29.283 1.00 88.25 105 HIS A O 1
ATOM 826 N N . PRO A 1 106 ? 16.834 6.137 -29.511 1.00 87.94 106 PRO A N 1
ATOM 827 C CA . PRO A 1 106 ? 17.810 7.031 -28.894 1.00 87.94 106 PRO A CA 1
ATOM 828 C C . PRO A 1 106 ? 18.091 6.628 -27.445 1.00 87.94 106 PRO A C 1
ATOM 830 O O . PRO A 1 106 ? 17.241 6.016 -26.795 1.00 87.94 106 PRO A O 1
ATOM 833 N N . LYS A 1 107 ? 19.258 7.018 -26.920 1.00 89.62 107 LYS A N 1
ATOM 834 C CA . LYS A 1 107 ? 19.590 6.816 -25.504 1.00 89.62 107 LYS A CA 1
ATOM 835 C C . LYS A 1 107 ? 18.447 7.319 -24.619 1.00 89.62 107 LYS A C 1
ATOM 837 O O . LYS A 1 107 ? 18.013 8.459 -24.773 1.00 89.62 107 LYS A O 1
ATOM 842 N N . TRP A 1 108 ? 17.980 6.466 -23.715 1.00 91.25 108 TRP A N 1
ATOM 843 C CA . TRP A 1 108 ? 16.814 6.737 -22.881 1.00 91.25 108 TRP A CA 1
ATOM 844 C C . TRP A 1 108 ? 17.155 6.561 -21.405 1.00 91.25 108 TRP A C 1
ATOM 846 O O . TRP A 1 108 ? 17.661 5.507 -21.016 1.00 91.25 108 TRP A O 1
ATOM 856 N N . ALA A 1 109 ? 16.876 7.577 -20.588 1.00 92.25 109 ALA A N 1
ATOM 857 C CA . ALA A 1 109 ? 17.042 7.478 -19.142 1.00 92.25 109 ALA A CA 1
ATOM 858 C C . ALA A 1 109 ? 16.060 6.439 -18.590 1.00 92.25 109 ALA A C 1
ATOM 860 O O . ALA A 1 109 ? 14.872 6.467 -18.912 1.00 92.25 109 ALA A O 1
ATOM 861 N N . MET A 1 110 ? 16.556 5.477 -17.816 1.00 92.31 110 MET A N 1
ATOM 862 C CA . MET A 1 110 ? 15.712 4.397 -17.312 1.00 92.31 110 MET A CA 1
ATOM 863 C C . MET A 1 110 ? 14.860 4.871 -16.131 1.00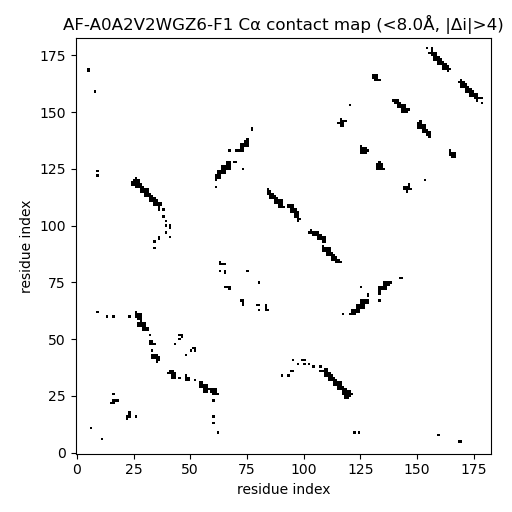 92.31 110 MET A C 1
ATOM 865 O O . MET A 1 110 ? 15.260 5.759 -15.384 1.00 92.31 110 MET A O 1
ATOM 869 N N . THR A 1 111 ? 13.699 4.252 -15.930 1.00 92.25 111 THR A N 1
ATOM 870 C CA . THR A 1 111 ? 12.818 4.529 -14.792 1.00 92.25 111 THR A CA 1
ATOM 871 C C . THR A 1 111 ? 13.100 3.537 -13.675 1.00 92.25 111 THR A C 1
ATOM 873 O O . THR A 1 111 ? 12.910 2.330 -13.837 1.00 92.25 111 THR A O 1
ATOM 876 N N . ALA A 1 112 ? 13.523 4.053 -12.528 1.00 90.19 112 ALA A N 1
ATOM 877 C CA . ALA A 1 112 ? 13.619 3.312 -11.284 1.00 90.19 112 ALA A CA 1
ATOM 878 C C . ALA A 1 112 ? 12.252 3.286 -10.591 1.00 90.19 112 ALA A C 1
ATOM 880 O O . ALA A 1 112 ? 11.540 4.287 -10.520 1.00 90.19 112 ALA A O 1
ATOM 881 N N . THR A 1 113 ? 11.871 2.122 -10.082 1.00 88.25 113 THR A N 1
ATOM 882 C CA . THR A 1 113 ? 10.654 1.902 -9.305 1.00 88.25 113 THR A CA 1
ATOM 883 C C . THR A 1 113 ? 11.033 1.266 -7.981 1.00 88.25 113 THR A C 1
ATOM 885 O O . THR A 1 113 ? 11.691 0.232 -7.971 1.00 88.25 113 THR A O 1
ATOM 888 N N . LYS A 1 114 ? 10.546 1.821 -6.872 1.00 87.25 114 LYS A N 1
ATOM 889 C CA . LYS A 1 114 ? 10.512 1.153 -5.567 1.00 87.25 114 LYS A CA 1
ATOM 890 C C . LYS A 1 114 ? 9.069 0.891 -5.190 1.00 87.25 114 LYS A C 1
ATOM 892 O O . LYS A 1 114 ? 8.213 1.761 -5.324 1.00 87.25 114 LYS A O 1
ATOM 897 N N . SER A 1 115 ? 8.804 -0.315 -4.724 1.00 87.31 115 SER A N 1
ATOM 898 C CA . SER A 1 115 ? 7.482 -0.780 -4.339 1.00 87.31 115 SER A CA 1
ATOM 899 C C . SER A 1 115 ? 7.532 -1.549 -3.024 1.00 87.31 115 SER A C 1
ATOM 901 O O . SER A 1 115 ? 8.577 -2.085 -2.655 1.00 87.31 115 SER A O 1
ATOM 903 N N . ARG A 1 116 ? 6.407 -1.606 -2.315 1.00 89.00 116 ARG A N 1
ATOM 904 C CA . ARG A 1 116 ? 6.190 -2.492 -1.171 1.00 89.00 116 ARG A CA 1
ATOM 905 C C . ARG A 1 116 ? 5.198 -3.579 -1.570 1.00 89.00 116 ARG A C 1
ATOM 907 O O . ARG A 1 116 ? 4.147 -3.281 -2.138 1.00 89.00 116 ARG A O 1
ATOM 914 N N . LYS A 1 117 ? 5.559 -4.825 -1.283 1.00 89.25 117 LYS A N 1
ATOM 915 C CA . LYS A 1 117 ? 4.676 -5.991 -1.322 1.00 89.25 117 LYS A CA 1
ATOM 916 C C . LYS A 1 117 ? 4.181 -6.256 0.094 1.00 89.25 117 LYS A C 1
ATOM 918 O O . LYS A 1 117 ? 4.936 -6.060 1.050 1.00 89.25 117 LYS A O 1
ATOM 923 N N . PHE A 1 118 ? 2.941 -6.703 0.201 1.00 91.38 118 PHE A N 1
ATOM 924 C CA . PHE A 1 118 ? 2.304 -7.035 1.468 1.00 91.38 118 PHE A CA 1
ATOM 925 C C . PHE A 1 118 ? 2.051 -8.543 1.533 1.00 91.38 118 PHE A C 1
ATOM 927 O O . PHE A 1 118 ? 1.835 -9.166 0.490 1.00 91.38 118 PHE A O 1
ATOM 934 N N . ASP A 1 119 ? 2.150 -9.106 2.736 1.00 90.75 119 ASP A N 1
ATOM 935 C CA . ASP A 1 119 ? 1.858 -10.516 3.019 1.00 90.75 119 ASP A CA 1
ATOM 936 C C . ASP A 1 119 ? 0.367 -10.679 3.394 1.00 90.75 119 ASP A C 1
ATOM 938 O O . ASP A 1 119 ? -0.488 -10.025 2.803 1.00 90.75 119 ASP A O 1
ATOM 942 N N . ASP A 1 120 ? 0.012 -11.510 4.374 1.00 91.62 120 ASP A N 1
ATOM 943 C CA . ASP A 1 120 ? -1.386 -11.878 4.655 1.00 91.62 120 ASP A CA 1
ATOM 944 C C . ASP A 1 120 ? -2.325 -10.727 5.088 1.00 91.62 120 ASP A C 1
ATOM 946 O O . ASP A 1 120 ? -3.546 -10.842 4.946 1.00 91.62 120 ASP A O 1
ATOM 950 N N . ALA A 1 121 ? -1.809 -9.646 5.683 1.00 93.12 121 ALA A N 1
ATOM 951 C CA . ALA A 1 121 ? -2.632 -8.591 6.274 1.00 93.12 121 ALA A CA 1
ATOM 952 C C . ALA A 1 121 ? -2.035 -7.187 6.126 1.00 93.12 121 ALA A C 1
ATOM 954 O O . ALA A 1 121 ? -0.831 -6.976 6.251 1.00 93.12 121 ALA A O 1
ATOM 955 N N . VAL A 1 122 ? -2.917 -6.201 5.929 1.00 94.56 122 VAL A N 1
ATOM 956 C CA . VAL A 1 122 ? -2.574 -4.777 5.820 1.00 94.56 122 VAL A CA 1
ATOM 957 C C . VAL A 1 122 ? -3.575 -3.948 6.613 1.00 94.56 122 VAL A C 1
ATOM 959 O O . VAL A 1 122 ? -4.781 -4.183 6.539 1.00 94.56 122 VAL A O 1
ATOM 962 N N . ALA A 1 123 ? -3.086 -2.958 7.355 1.00 95.06 123 ALA A N 1
ATOM 963 C CA . ALA A 1 123 ? -3.919 -1.951 7.994 1.00 95.06 123 ALA A CA 1
ATOM 964 C C . ALA A 1 123 ? -3.944 -0.673 7.151 1.00 95.06 123 ALA A C 1
ATOM 966 O O . ALA A 1 123 ? -2.896 -0.151 6.774 1.00 95.06 123 ALA A O 1
ATOM 967 N N . LEU A 1 124 ? -5.142 -0.150 6.884 1.00 94.50 124 LEU A N 1
ATOM 968 C CA . LEU A 1 124 ? -5.310 1.188 6.326 1.00 94.50 124 LEU A CA 1
ATOM 969 C C . LEU A 1 124 ? -5.573 2.169 7.467 1.00 94.50 124 LEU A C 1
ATOM 971 O O . LEU A 1 124 ? -6.551 2.027 8.202 1.00 94.50 124 LEU A O 1
ATOM 975 N N . GLU A 1 125 ? -4.715 3.172 7.599 1.00 92.88 125 GLU A N 1
ATOM 976 C CA . GLU A 1 125 ? -4.925 4.291 8.508 1.00 92.88 125 GLU A CA 1
ATOM 977 C C . GLU A 1 125 ? -5.377 5.508 7.701 1.00 92.88 125 GLU A C 1
ATOM 979 O O . GLU A 1 125 ? -4.693 5.943 6.778 1.00 92.88 125 GLU A O 1
ATOM 984 N N . PHE A 1 126 ? -6.517 6.093 8.061 1.00 91.06 126 PHE A N 1
ATOM 985 C CA . PHE A 1 126 ? -6.962 7.359 7.484 1.00 91.06 126 PHE A CA 1
ATOM 986 C C . PHE A 1 126 ? -6.509 8.500 8.390 1.00 91.06 126 PHE A C 1
ATOM 988 O O . PHE A 1 126 ? -6.925 8.588 9.545 1.00 91.06 126 PHE A O 1
ATOM 995 N N . GLY A 1 127 ? -5.636 9.348 7.857 1.00 83.62 127 GLY A N 1
ATOM 996 C CA . GLY A 1 127 ? -4.987 10.426 8.581 1.00 83.62 127 GLY A CA 1
ATOM 997 C C . GLY A 1 127 ? -5.906 11.598 8.929 1.00 83.62 127 GLY A C 1
ATOM 998 O O . GLY A 1 127 ? -7.139 11.551 8.846 1.00 83.62 127 GLY A O 1
ATOM 999 N N . HIS A 1 128 ? -5.268 12.696 9.317 1.00 83.94 128 HIS A N 1
ATOM 1000 C CA . HIS A 1 128 ? -5.934 13.862 9.885 1.00 83.94 128 HIS A CA 1
ATOM 1001 C C . HIS A 1 128 ? -5.728 15.082 8.996 1.00 83.94 128 HIS A C 1
ATOM 1003 O O . HIS A 1 128 ? -4.677 15.253 8.385 1.00 83.94 128 HIS A O 1
ATOM 1009 N N . TRP A 1 129 ? -6.728 15.958 8.964 1.00 84.06 129 TRP A N 1
ATOM 1010 C CA . TRP A 1 129 ? -6.548 17.328 8.504 1.00 84.06 129 TRP A CA 1
ATOM 1011 C C . TRP A 1 129 ? -6.445 18.224 9.739 1.00 84.06 129 TRP A C 1
ATOM 1013 O O . TRP A 1 129 ? -7.412 18.357 10.496 1.00 84.06 129 TRP A O 1
ATOM 1023 N N . ASP A 1 130 ? -5.268 18.801 9.976 1.00 84.69 130 ASP A N 1
ATOM 1024 C CA . ASP A 1 130 ? -4.911 19.466 11.234 1.00 84.69 130 ASP A CA 1
ATOM 1025 C C . ASP A 1 130 ? -5.143 18.550 12.455 1.00 84.69 130 ASP A C 1
ATOM 1027 O O . ASP A 1 130 ? -4.464 17.543 12.633 1.00 84.69 130 ASP A O 1
ATOM 1031 N N . LYS A 1 131 ? -6.117 18.887 13.309 1.00 80.25 131 LYS A N 1
ATOM 1032 C CA . LYS A 1 131 ? -6.498 18.118 14.509 1.00 80.25 131 LYS A CA 1
ATOM 1033 C C . LYS A 1 131 ? -7.777 17.303 14.318 1.00 80.25 131 LYS A C 1
ATOM 1035 O O . LYS A 1 131 ? -8.322 16.789 15.294 1.00 80.25 131 LYS A O 1
ATOM 1040 N N . GLN A 1 132 ? -8.293 17.249 13.091 1.00 80.06 132 GLN A N 1
ATOM 1041 C CA . GLN A 1 132 ? -9.586 16.658 12.787 1.00 80.06 132 GLN A CA 1
ATOM 1042 C C . GLN A 1 132 ? -9.412 15.376 11.968 1.00 80.06 132 GLN A C 1
ATOM 1044 O O . GLN A 1 132 ? -8.826 15.396 10.885 1.00 80.06 132 GLN A O 1
ATOM 1049 N N . ALA A 1 133 ? -9.959 14.266 12.464 1.00 81.56 133 ALA A N 1
ATOM 1050 C CA . ALA A 1 133 ? -10.043 13.030 11.689 1.00 81.56 133 ALA A CA 1
ATOM 1051 C C . ALA A 1 133 ? -10.980 13.242 10.491 1.00 81.56 133 ALA A C 1
ATOM 1053 O O . ALA A 1 133 ? -12.119 13.684 10.666 1.00 81.56 133 ALA A O 1
ATOM 1054 N N . MET A 1 134 ? -10.485 12.979 9.277 1.00 87.06 134 MET A N 1
ATOM 1055 C CA . MET A 1 134 ? -11.277 13.122 8.046 1.00 87.06 134 MET A CA 1
ATOM 1056 C C . MET A 1 134 ? -11.982 11.820 7.660 1.00 87.06 134 MET A C 1
ATOM 1058 O O . MET A 1 134 ? -13.067 11.864 7.085 1.00 87.06 134 MET A O 1
ATOM 1062 N N . GLY A 1 135 ? -11.389 10.674 8.007 1.00 87.25 135 GLY A N 1
ATOM 1063 C CA . GLY A 1 135 ? -11.926 9.359 7.671 1.00 87.25 135 GLY A CA 1
ATOM 1064 C C . GLY A 1 135 ? -11.947 9.088 6.165 1.00 87.25 135 GLY A C 1
ATOM 1065 O O . GLY A 1 135 ? -11.182 9.669 5.390 1.00 87.25 135 GLY A O 1
ATOM 1066 N N . VAL A 1 136 ? -12.843 8.194 5.763 1.00 90.94 136 VAL A N 1
ATOM 1067 C CA . VAL A 1 136 ? -13.034 7.745 4.383 1.00 90.94 136 VAL A CA 1
ATOM 1068 C C . VAL A 1 136 ? -14.502 7.898 4.001 1.00 90.94 136 VAL A C 1
ATOM 1070 O O . VAL A 1 136 ? -15.378 7.748 4.851 1.00 90.94 136 VAL A O 1
ATOM 1073 N N . GLU A 1 137 ? -14.768 8.232 2.742 1.00 90.31 137 GLU A N 1
ATOM 1074 C CA . GLU A 1 137 ? -16.132 8.386 2.225 1.00 90.31 137 GLU A CA 1
ATOM 1075 C C . GLU A 1 137 ? -16.891 7.050 2.204 1.00 90.31 137 GLU A C 1
ATOM 1077 O O . GLU A 1 137 ? -18.038 6.977 2.638 1.00 90.31 137 GLU A O 1
ATOM 1082 N N . GLU A 1 138 ? -16.221 5.985 1.765 1.00 90.25 138 GLU A N 1
ATOM 1083 C CA . GLU A 1 138 ? -16.749 4.625 1.714 1.00 90.25 138 GLU A CA 1
ATOM 1084 C C . GLU A 1 138 ? -15.654 3.634 2.122 1.00 90.25 138 GLU A C 1
ATOM 1086 O O . GLU A 1 138 ? -14.499 3.763 1.712 1.00 90.25 138 GLU A O 1
ATOM 1091 N N . VAL A 1 139 ? -16.010 2.641 2.942 1.00 89.06 139 VAL A N 1
ATOM 1092 C CA . VAL A 1 139 ? -15.092 1.563 3.326 1.00 89.06 139 VAL A CA 1
ATOM 1093 C C . VAL A 1 139 ? -15.264 0.409 2.333 1.00 89.06 139 VAL A C 1
ATOM 1095 O O . VAL A 1 139 ? -16.302 -0.254 2.366 1.00 89.06 139 VAL A O 1
ATOM 1098 N N . PRO A 1 140 ? -14.278 0.128 1.465 1.00 88.88 140 PRO A N 1
ATOM 1099 C CA . PRO A 1 140 ? -14.380 -0.981 0.530 1.00 88.88 140 PRO A CA 1
ATOM 1100 C C . PRO A 1 140 ? -14.285 -2.321 1.264 1.00 88.88 140 PRO A C 1
ATOM 1102 O O . PRO A 1 140 ? -13.466 -2.504 2.165 1.00 88.88 140 PRO A O 1
ATOM 1105 N N . PHE A 1 141 ? -15.093 -3.291 0.834 1.00 90.19 141 PHE A N 1
ATOM 1106 C CA . PHE A 1 141 ? -15.009 -4.666 1.335 1.00 90.19 141 PHE A CA 1
ATOM 1107 C C . PHE A 1 141 ? -13.814 -5.435 0.773 1.00 90.19 141 PHE A C 1
ATOM 1109 O O . PHE A 1 141 ? -13.367 -6.391 1.402 1.00 90.19 141 PHE A O 1
ATOM 1116 N N . VAL A 1 142 ? -13.322 -5.040 -0.403 1.00 92.00 142 VAL A N 1
ATOM 1117 C CA . VAL A 1 142 ? -12.163 -5.637 -1.068 1.00 92.00 142 VAL A CA 1
ATOM 1118 C C . VAL A 1 142 ? -11.307 -4.526 -1.660 1.00 92.00 142 VAL A 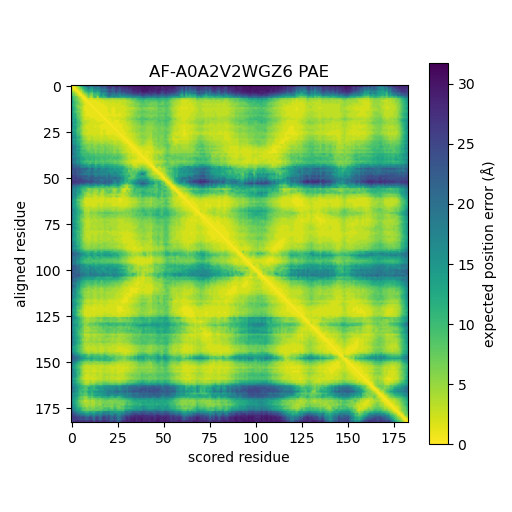C 1
ATOM 1120 O O . VAL A 1 142 ? -11.828 -3.610 -2.295 1.00 92.00 142 VAL A O 1
ATOM 1123 N N . ILE A 1 143 ? -9.995 -4.625 -1.472 1.00 93.31 143 ILE A N 1
ATOM 1124 C CA . ILE A 1 143 ? -9.001 -3.786 -2.149 1.00 93.31 143 ILE A CA 1
ATOM 1125 C C . ILE A 1 143 ? -7.993 -4.663 -2.883 1.00 93.31 143 ILE A C 1
ATOM 1127 O O . ILE A 1 143 ? -7.815 -5.836 -2.556 1.00 93.31 143 ILE A O 1
ATOM 1131 N N . LEU A 1 144 ? -7.313 -4.079 -3.863 1.00 92.62 144 LEU A N 1
ATOM 1132 C CA . LEU A 1 144 ? -6.254 -4.739 -4.611 1.00 92.62 144 LEU A CA 1
ATOM 1133 C C . LEU A 1 144 ? -4.904 -4.190 -4.161 1.00 92.62 144 LEU A C 1
ATOM 1135 O O . LEU A 1 144 ? -4.645 -2.993 -4.286 1.00 92.62 144 LEU A O 1
ATOM 1139 N N . LEU A 1 145 ? -4.028 -5.054 -3.655 1.00 93.19 145 LEU A N 1
ATOM 1140 C CA . LEU A 1 145 ? -2.675 -4.663 -3.257 1.00 93.19 145 LEU A CA 1
ATOM 1141 C C . LEU A 1 145 ? -1.628 -5.562 -3.924 1.00 93.19 145 LEU A C 1
ATOM 1143 O O . LEU A 1 145 ? -1.933 -6.700 -4.296 1.00 93.19 145 LEU A O 1
ATOM 1147 N N . PRO A 1 146 ? -0.387 -5.077 -4.100 1.00 87.00 146 PRO A N 1
ATOM 1148 C CA . PRO A 1 146 ? 0.694 -5.898 -4.619 1.00 87.00 146 PRO A CA 1
ATOM 1149 C C . PRO A 1 146 ? 0.958 -7.095 -3.710 1.00 87.00 146 PRO A C 1
ATOM 1151 O O . PRO A 1 146 ? 1.120 -6.945 -2.499 1.00 87.00 146 PRO A O 1
ATOM 1154 N N . HIS A 1 147 ? 1.059 -8.268 -4.323 1.00 82.44 147 HIS A N 1
ATOM 1155 C CA . HIS A 1 147 ? 1.386 -9.512 -3.644 1.00 82.44 147 HIS A CA 1
ATOM 1156 C C . HIS A 1 147 ? 2.268 -10.353 -4.567 1.00 82.44 147 HIS A C 1
ATOM 1158 O O . HIS A 1 147 ? 1.908 -10.614 -5.718 1.00 82.44 147 HIS A O 1
ATOM 1164 N N . GLN A 1 148 ? 3.440 -10.756 -4.072 1.00 72.12 148 GLN A N 1
ATOM 1165 C CA . GLN A 1 148 ? 4.458 -11.467 -4.854 1.00 72.12 148 GLN A CA 1
ATOM 1166 C C . GLN A 1 148 ? 4.710 -10.799 -6.223 1.00 72.12 148 GLN A C 1
ATOM 1168 O O . GLN A 1 148 ? 5.115 -9.641 -6.265 1.00 72.12 148 GLN A O 1
ATOM 1173 N N . ASN A 1 149 ? 4.479 -11.498 -7.338 1.00 67.94 149 ASN A N 1
ATOM 1174 C CA . ASN A 1 149 ? 4.736 -11.004 -8.698 1.00 67.94 149 ASN A CA 1
ATOM 1175 C C . ASN A 1 149 ? 3.497 -10.391 -9.373 1.00 67.94 149 ASN A C 1
ATOM 1177 O O . ASN A 1 149 ? 3.483 -10.212 -10.589 1.00 67.94 149 ASN A O 1
ATOM 1181 N N . GLY A 1 150 ? 2.449 -10.088 -8.608 1.00 81.62 150 GLY A N 1
ATOM 1182 C CA . GLY A 1 150 ? 1.201 -9.572 -9.152 1.00 81.62 150 GLY A CA 1
ATOM 1183 C C . GLY A 1 150 ? 0.401 -8.774 -8.135 1.00 81.62 150 GLY A C 1
ATOM 1184 O O . GLY A 1 150 ? 0.926 -7.951 -7.385 1.00 81.62 150 GLY A O 1
ATOM 1185 N N . THR A 1 151 ? -0.905 -8.989 -8.146 1.00 87.62 151 THR A N 1
ATOM 1186 C CA . THR A 1 151 ? -1.872 -8.293 -7.299 1.00 87.62 151 THR A CA 1
ATOM 1187 C C . THR A 1 151 ? -2.757 -9.335 -6.635 1.00 87.62 151 THR A C 1
ATOM 1189 O O . THR A 1 151 ? -3.120 -10.318 -7.278 1.00 87.62 151 THR A O 1
ATOM 1192 N N . ALA A 1 152 ? -3.085 -9.130 -5.363 1.00 90.81 152 ALA A N 1
ATOM 1193 C CA . ALA A 1 152 ? -4.027 -9.962 -4.627 1.00 90.81 152 ALA A CA 1
ATOM 1194 C C . ALA A 1 152 ? -5.202 -9.126 -4.112 1.00 90.81 152 ALA A C 1
ATOM 1196 O O . ALA A 1 152 ? -5.082 -7.916 -3.896 1.00 90.81 152 ALA A O 1
ATOM 1197 N N . GLU A 1 153 ? -6.331 -9.801 -3.924 1.00 93.81 153 GLU A N 1
ATOM 1198 C CA . GLU A 1 153 ? -7.513 -9.260 -3.263 1.00 93.81 153 GLU A CA 1
ATOM 1199 C C . GLU A 1 153 ? -7.356 -9.360 -1.746 1.00 93.81 153 GLU A C 1
ATOM 1201 O O . GLU A 1 153 ? -7.083 -10.430 -1.205 1.00 93.81 153 GLU A O 1
ATOM 1206 N N . TYR A 1 154 ? -7.573 -8.243 -1.059 1.00 93.44 154 TYR A N 1
ATOM 1207 C CA . TYR A 1 154 ? -7.567 -8.155 0.396 1.00 93.44 154 TYR A CA 1
ATOM 1208 C C . TYR A 1 154 ? -8.979 -7.840 0.866 1.00 93.44 154 TYR A C 1
ATOM 1210 O O . TYR A 1 154 ? -9.501 -6.754 0.609 1.00 93.44 154 TYR A O 1
ATOM 1218 N N . GLY A 1 155 ? -9.597 -8.810 1.539 1.00 93.75 155 GLY A N 1
ATOM 1219 C CA . GLY A 1 155 ? -10.926 -8.668 2.121 1.00 93.75 155 GLY A CA 1
ATOM 1220 C C . GLY A 1 155 ? -10.898 -7.938 3.464 1.00 93.75 155 GLY A C 1
ATOM 1221 O O . GLY A 1 155 ? -10.013 -8.156 4.291 1.00 93.75 155 GLY A O 1
ATOM 1222 N N . LEU A 1 156 ? -11.902 -7.101 3.713 1.00 93.38 156 LEU A N 1
ATOM 1223 C CA . LEU A 1 156 ? -12.072 -6.385 4.972 1.00 93.38 156 LEU A CA 1
ATOM 1224 C C . LEU A 1 156 ? -12.450 -7.352 6.110 1.00 93.38 156 LEU A C 1
ATOM 1226 O O . LEU A 1 156 ? -13.539 -7.926 6.117 1.00 93.38 156 LEU A O 1
ATOM 1230 N N . VAL A 1 157 ? -11.565 -7.495 7.100 1.00 92.56 157 VAL A N 1
ATOM 1231 C CA . VAL A 1 157 ? -11.763 -8.375 8.275 1.00 92.56 157 VAL A CA 1
ATOM 1232 C C . VAL A 1 157 ? -12.138 -7.622 9.553 1.00 92.56 157 VAL A C 1
ATOM 1234 O O . VAL A 1 157 ? -12.671 -8.203 10.498 1.00 92.56 157 VAL A O 1
ATOM 1237 N N . GLY A 1 158 ? -11.883 -6.318 9.607 1.00 92.19 158 GLY A N 1
ATOM 1238 C CA . GLY A 1 158 ? -12.187 -5.499 10.772 1.00 92.19 158 GLY A CA 1
ATOM 1239 C C . GLY A 1 158 ? -12.080 -4.011 10.477 1.00 92.19 158 GLY A C 1
ATOM 1240 O O . GLY A 1 158 ? -11.410 -3.599 9.535 1.00 92.19 158 GLY A O 1
ATOM 1241 N N . LEU A 1 159 ? -12.760 -3.216 11.295 1.00 90.81 159 LEU A N 1
ATOM 1242 C CA . LEU A 1 159 ? -12.806 -1.764 11.211 1.00 90.81 159 LEU A CA 1
ATOM 1243 C C . LEU A 1 159 ? -12.712 -1.186 12.621 1.00 90.81 159 LEU A C 1
ATOM 1245 O O . LEU A 1 159 ? -13.438 -1.616 13.517 1.00 90.81 159 LEU A O 1
ATOM 1249 N N . VAL A 1 160 ? -11.857 -0.184 12.808 1.00 89.94 160 VAL A N 1
ATOM 1250 C CA . VAL A 1 160 ? -11.854 0.649 14.013 1.00 89.94 160 VAL A CA 1
ATOM 1251 C C . VAL A 1 160 ? -12.263 2.053 13.600 1.00 89.94 160 VAL A C 1
ATOM 1253 O O . VAL A 1 160 ? -11.600 2.676 12.776 1.00 89.94 160 VAL A O 1
ATOM 1256 N N . ALA A 1 161 ? -13.369 2.540 14.150 1.00 87.31 161 ALA A N 1
ATOM 1257 C CA . ALA A 1 161 ? -13.935 3.841 13.824 1.00 87.31 161 ALA A CA 1
ATOM 1258 C C . ALA A 1 161 ? -14.092 4.692 15.084 1.00 87.31 161 ALA A C 1
ATOM 1260 O O . ALA A 1 161 ? -14.243 4.175 16.187 1.00 87.31 161 ALA A O 1
ATOM 1261 N N . THR A 1 162 ? -14.086 6.009 14.919 1.00 82.88 162 THR A N 1
ATOM 1262 C CA . THR A 1 162 ? -14.458 6.964 15.966 1.00 82.88 162 THR A CA 1
ATOM 1263 C C . THR A 1 162 ? -15.568 7.857 15.437 1.00 82.88 162 THR A C 1
ATOM 1265 O O . THR A 1 162 ? -15.555 8.249 14.271 1.00 82.88 162 THR A O 1
ATOM 1268 N N . ASN A 1 163 ? -16.537 8.181 16.288 1.00 76.62 163 ASN A N 1
ATOM 1269 C CA . ASN A 1 163 ? -17.546 9.199 15.997 1.00 76.62 163 ASN A CA 1
ATOM 1270 C C . ASN A 1 163 ? -17.144 10.582 16.536 1.00 76.62 163 ASN A C 1
ATOM 1272 O O . ASN A 1 163 ? -17.855 11.559 16.303 1.00 76.62 163 ASN A O 1
ATOM 1276 N N . THR A 1 164 ? -16.018 10.679 17.251 1.00 71.38 164 THR A N 1
ATOM 1277 C CA . THR A 1 164 ? -15.478 11.941 17.745 1.00 71.38 164 THR A CA 1
ATOM 1278 C C . THR A 1 164 ? -14.363 12.433 16.819 1.00 71.38 164 THR A C 1
ATOM 1280 O O . THR A 1 164 ? -13.283 11.844 16.771 1.00 71.38 164 THR A O 1
ATOM 1283 N N . PRO A 1 165 ? -14.588 13.533 16.077 1.00 63.31 165 PRO A N 1
ATOM 1284 C CA . PRO A 1 165 ? -13.605 14.048 15.128 1.00 63.31 165 PRO A CA 1
ATOM 1285 C C . PRO A 1 165 ? -12.432 14.775 15.805 1.00 63.31 165 PRO A C 1
ATOM 1287 O O . PRO A 1 165 ? -11.441 15.055 15.135 1.00 63.31 165 PRO A O 1
ATOM 1290 N N . ASN A 1 166 ? -12.533 15.094 17.106 1.00 67.00 166 ASN A N 1
ATOM 1291 C CA . ASN A 1 166 ? -11.471 15.722 17.896 1.00 67.00 166 ASN A CA 1
ATOM 1292 C C . ASN A 1 166 ? -10.708 14.671 18.720 1.00 67.00 166 ASN A C 1
ATOM 1294 O O . ASN A 1 166 ? -11.286 13.982 19.562 1.00 67.00 166 ASN A O 1
ATOM 1298 N N . LEU A 1 167 ? -9.395 14.606 18.503 1.00 64.94 167 LEU A N 1
ATOM 1299 C CA . LEU A 1 167 ? -8.482 13.636 19.109 1.00 64.94 167 LEU A CA 1
ATOM 1300 C C . LEU A 1 167 ? -8.178 13.876 20.596 1.00 64.94 167 LEU A C 1
ATOM 1302 O O . LEU A 1 167 ? -7.428 13.107 21.189 1.00 64.94 167 LEU A O 1
ATOM 1306 N N . SER A 1 168 ? -8.721 14.923 21.226 1.00 65.44 168 SER A N 1
ATOM 1307 C CA . SER A 1 168 ? -8.469 15.186 22.651 1.00 65.44 168 SER A CA 1
ATOM 1308 C C . SER A 1 168 ? -9.143 14.180 23.594 1.00 65.44 168 SER A C 1
ATOM 1310 O O . SER A 1 168 ? -8.716 14.046 24.738 1.00 65.44 168 SER A O 1
ATOM 1312 N N . SER A 1 169 ? -10.186 13.474 23.141 1.00 66.44 169 SER A N 1
ATOM 1313 C CA . SER A 1 169 ? -10.815 12.366 23.877 1.00 66.44 169 SER A CA 1
ATOM 1314 C C . SER A 1 169 ? -11.571 11.438 22.910 1.00 66.44 169 SER A C 1
ATOM 1316 O O . SER A 1 169 ? -12.801 11.496 22.804 1.00 66.44 169 SER A O 1
ATOM 1318 N N . PRO A 1 170 ? -10.851 10.635 22.107 1.00 70.31 170 PRO A N 1
ATOM 1319 C CA . PRO A 1 170 ? -11.476 9.797 21.102 1.00 70.31 170 PRO A CA 1
ATOM 1320 C C . PRO A 1 170 ? -12.171 8.593 21.746 1.00 70.31 170 PRO A C 1
ATOM 1322 O O . PRO A 1 170 ? -11.621 7.962 22.648 1.00 70.31 170 PRO A O 1
ATOM 1325 N N . THR A 1 171 ? -13.372 8.258 21.269 1.00 78.62 171 THR A N 1
ATOM 1326 C CA . THR A 1 171 ? -14.035 6.991 21.610 1.00 78.62 171 THR A CA 1
ATOM 1327 C C . THR A 1 171 ? -14.009 6.101 20.381 1.00 78.62 171 THR A C 1
ATOM 1329 O O . THR A 1 171 ? -14.693 6.374 19.397 1.00 78.62 171 THR A O 1
ATOM 1332 N N . TYR A 1 172 ? -13.212 5.037 20.439 1.00 82.19 172 TYR A N 1
ATOM 1333 C CA . TYR A 1 172 ? -13.096 4.085 19.343 1.00 82.19 172 TYR A CA 1
ATOM 1334 C C . TYR A 1 172 ? -14.088 2.935 19.503 1.00 82.19 172 TYR A C 1
ATOM 1336 O O . TYR A 1 172 ? -14.258 2.380 20.588 1.00 82.19 172 TYR A O 1
ATOM 1344 N N . GLN A 1 173 ? -14.716 2.558 18.397 1.00 83.69 173 GLN A N 1
ATOM 1345 C CA . GLN A 1 173 ? -15.547 1.373 18.257 1.00 83.69 173 GLN A CA 1
ATOM 1346 C C . GLN A 1 173 ? -14.857 0.426 17.282 1.00 83.69 173 GLN A C 1
ATOM 1348 O O . GLN A 1 173 ? -14.470 0.832 16.186 1.00 83.69 173 GLN A O 1
ATOM 1353 N N . ALA A 1 174 ? -14.696 -0.830 17.687 1.00 85.00 174 ALA A N 1
ATOM 1354 C CA . ALA A 1 174 ? -14.154 -1.877 16.837 1.00 85.00 174 ALA A CA 1
ATOM 1355 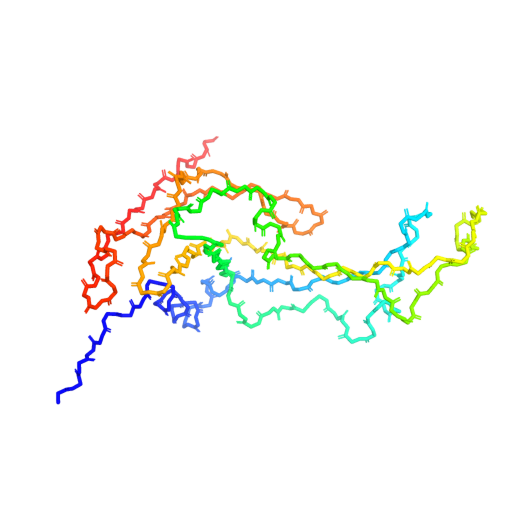C C . ALA A 1 174 ? -15.288 -2.784 16.354 1.00 85.00 174 ALA A C 1
ATOM 1357 O O . ALA A 1 174 ? -16.080 -3.282 17.155 1.00 85.00 174 ALA A O 1
ATOM 1358 N N . LEU A 1 175 ? -15.341 -3.016 15.048 1.00 85.00 175 LEU A N 1
ATOM 1359 C CA . LEU A 1 175 ? -16.224 -3.979 14.410 1.00 85.00 175 LEU A CA 1
ATOM 1360 C C . LEU A 1 175 ? -15.364 -5.061 13.761 1.00 85.00 175 LEU A C 1
ATOM 1362 O O . LEU A 1 175 ? -14.501 -4.765 12.939 1.00 85.00 175 LEU A O 1
ATOM 1366 N N . TYR A 1 176 ? -15.621 -6.319 14.108 1.00 82.69 176 TYR A N 1
ATOM 1367 C CA . TYR A 1 176 ? -15.034 -7.467 13.427 1.00 82.69 176 TYR A CA 1
ATOM 1368 C C . TYR A 1 176 ? -16.004 -7.980 12.366 1.00 82.69 176 TYR A C 1
ATOM 1370 O O . TYR A 1 176 ? -17.172 -8.247 12.662 1.00 82.69 176 TYR A O 1
ATOM 1378 N N . ILE A 1 177 ? -15.519 -8.133 11.138 1.00 81.31 177 ILE A N 1
ATOM 1379 C CA . ILE A 1 177 ? -16.310 -8.648 10.026 1.00 81.31 177 ILE A CA 1
ATOM 1380 C C . ILE A 1 177 ? -15.892 -10.093 9.820 1.00 81.31 177 ILE A C 1
ATOM 1382 O O . ILE A 1 177 ? -14.798 -10.400 9.351 1.00 81.31 177 ILE A O 1
ATOM 1386 N N . ARG A 1 178 ? -16.786 -11.006 10.200 1.00 66.00 178 ARG A N 1
ATOM 1387 C CA . ARG A 1 178 ? -16.570 -12.433 9.989 1.00 66.00 178 ARG A CA 1
ATOM 1388 C C . ARG A 1 178 ? -16.666 -12.716 8.495 1.00 66.00 178 ARG A C 1
ATOM 1390 O O . ARG A 1 178 ? -17.766 -12.776 7.945 1.00 66.00 178 ARG A O 1
ATOM 1397 N N . THR A 1 179 ? -15.529 -12.916 7.845 1.00 59.22 179 THR A N 1
ATOM 1398 C CA . THR A 1 179 ? -15.508 -13.451 6.488 1.00 59.22 179 THR A CA 1
ATOM 1399 C C . THR A 1 179 ? -16.0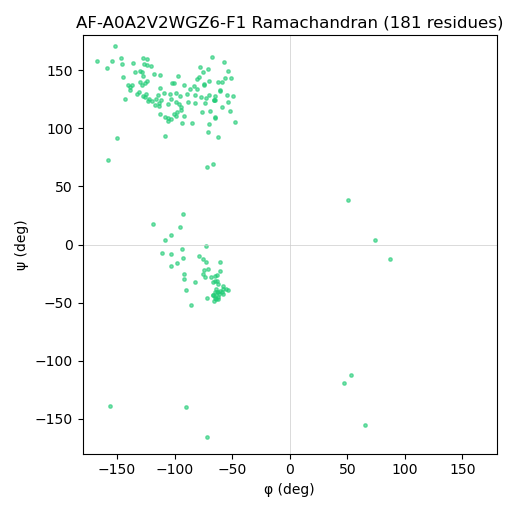61 -14.876 6.547 1.00 59.22 179 THR A C 1
ATOM 1401 O O . THR A 1 179 ? -15.629 -15.707 7.351 1.00 59.22 179 THR A O 1
ATOM 1404 N N . ARG A 1 180 ? -17.107 -15.166 5.762 1.00 51.72 180 ARG A N 1
ATOM 1405 C CA . ARG A 1 180 ? -17.520 -16.557 5.552 1.00 51.72 180 ARG A CA 1
ATOM 1406 C C . ARG A 1 180 ? -16.368 -17.224 4.814 1.00 51.72 180 ARG A C 1
ATOM 1408 O O . ARG A 1 180 ? -16.138 -16.920 3.650 1.00 51.72 180 ARG A O 1
ATOM 1415 N N . SER A 1 181 ? -15.642 -18.098 5.500 1.00 45.97 181 SER A N 1
ATOM 1416 C CA . SER A 1 181 ? -14.774 -19.074 4.854 1.00 45.97 181 SER A CA 1
ATOM 1417 C C . SER A 1 181 ? -15.614 -19.804 3.805 1.00 45.97 181 SER A C 1
ATOM 1419 O O . SER A 1 181 ? -16.607 -20.442 4.166 1.00 45.97 181 SER A O 1
ATOM 1421 N N . GLY A 1 182 ? -15.275 -19.632 2.527 1.00 45.28 182 GLY A N 1
ATOM 1422 C CA . GLY A 1 182 ? -15.867 -20.418 1.452 1.00 45.28 182 GLY A CA 1
ATOM 1423 C C . GLY A 1 182 ? -15.689 -21.903 1.759 1.00 45.28 182 GLY A C 1
ATOM 1424 O O . GLY A 1 182 ? -14.599 -22.330 2.137 1.00 45.28 182 GLY A O 1
ATOM 1425 N N . SER A 1 183 ? -16.806 -22.620 1.686 1.00 34.75 183 SER A N 1
ATOM 1426 C CA . SER A 1 183 ? -16.942 -24.079 1.694 1.00 34.75 183 SER A CA 1
ATOM 1427 C C . SER A 1 183 ? -16.212 -24.737 0.534 1.00 34.75 183 SER A C 1
ATOM 1429 O O . SER A 1 183 ? -16.329 -24.165 -0.574 1.00 34.75 183 SER A O 1
#

Secondary structure (DSSP, 8-state):
----PPPPHHHHHHHHHHH-HHHHHHT-EEEEEEEE-TTT-PBPPHHHH-TT-S-EE-SS-SEEEE--SSSS-B---HHHHHHHHEEEEEEEEEEE-SGGGT-----EEEEEEEEEEE-S--EEEE-EETTEE--BS---SEEEEEETTEEEEEE--EEEEES--BTTS--EEEEE-------

Foldseek 3Di:
DPPPQPDDPVRVLQVVLVVDVVSVQQQKKWKDKWKADPPQGDTDDRCVRDVPDDRDTDPGGQEQEQEDPDLAADADDPVSSCVRFKDKDFDPVDWDCCVVVVDDDHIHGIMMMMGMAGHNDHHYHYDADPQFGRHHPDDDQWDWTHHDPGIDIDGDQKDWDFPDRGSPHTDIDIDGDDDPDDD

Solvent-accessible surface area (backbone atoms only — not comparable to full-atom values): 10893 Å² total; per-residue (Å²): 130,87,79,81,68,82,68,53,70,65,60,50,49,52,53,48,31,74,73,32,71,67,49,36,55,32,22,26,23,33,43,45,69,49,29,29,26,88,86,81,64,55,58,51,57,60,65,74,55,36,77,85,59,63,80,38,74,47,91,59,63,30,65,49,72,46,70,42,96,50,95,46,50,32,78,82,42,72,68,65,55,42,63,72,40,43,50,75,47,76,35,91,88,43,69,42,61,32,69,92,76,76,42,95,53,75,78,35,71,15,38,31,35,42,33,48,30,44,52,83,35,73,45,79,43,62,36,49,42,88,72,32,58,40,46,59,71,63,87,68,62,62,49,78,45,46,29,89,98,50,70,38,81,47,70,57,52,62,49,78,45,59,88,46,48,49,72,91,71,61,55,76,47,77,46,78,42,83,72,77,76,82,129

Sequence (183 aa):
MEVNLPLAPVSALELLIKNDSKLRRMFSTTAVAGTQCEVCGWALPMEEAYPSYSETLQEEPAVITLQPGKRAPIHLTQTVLMQQYRSTWISEEHVCTGEQLARHHPKWAMTATKSRKFDDAVALEFGHWDKQAMGVEEVPFVILLPHQNGTAEYGLVGLVATNTPNLSSPTYQALYIRTRSGS